Protein AF-A0A936MM34-F1 (afdb_monomer)

Nearest PDB structures (foldseek):
  2jkg-assembly1_A  TM=7.010E-01  e=1.603E+00  Plasmodium falciparum
  9axv-assembly1_Am  TM=3.931E-01  e=1.522E+00  Schizosaccharomyces pombe
  3nec-assembly1_A  TM=4.956E-01  e=5.864E+00  Toxoplasma gondii
  6ywy-assembly1_F  TM=2.704E-01  e=3.491E+00  Neurospora crassa

Mean predicted aligned error: 7.73 Å

Foldseek 3Di:
DDDPPQQDDDQQFQEFAPVCPDPPHFLVRRLVRSLLLVVLLVVLVDDPVSHRLLSLLSNLLVVCVVLCVVPRPLSVCLVCVPPVVSLVSPLVSCVLLVLVLQNVLSVVVVVQLVVLDDVLSVVSNPPPPDDDPPDDDRPDSGPRVSSSVSNVVSVVPDVSSVSSSVSQVPPPNYHYDHDVVVSNVVSNVSSVPDPCNVVSVVVCVVPPDLVVVFVVVLCVVLVWAWPFWDDWDQQDDDPNGGWIWTWTATPVGIWIWTQDPQKIWIAHPVPRDTRDIDGRHDPPPDD

Structure (mmCIF, N/CA/C/O backbone):
data_AF-A0A936MM34-F1
#
_entry.id   AF-A0A936MM34-F1
#
loop_
_atom_site.group_PDB
_atom_site.id
_atom_site.type_symbol
_atom_site.label_atom_id
_atom_site.label_alt_id
_atom_site.label_comp_id
_atom_site.label_asym_id
_atom_site.label_entity_id
_atom_site.label_seq_id
_atom_site.pdbx_PDB_ins_code
_atom_site.Cartn_x
_atom_site.Cartn_y
_atom_site.Cartn_z
_atom_site.occupancy
_atom_site.B_iso_or_equiv
_atom_site.auth_seq_id
_atom_site.auth_comp_id
_atom_site.auth_asym_id
_atom_site.auth_atom_id
_atom_site.pdbx_PDB_model_num
ATOM 1 N N . MET A 1 1 ? 18.858 11.222 -34.885 1.00 38.06 1 MET A N 1
ATOM 2 C CA . MET A 1 1 ? 18.521 10.815 -33.507 1.00 38.06 1 MET A CA 1
ATOM 3 C C . MET A 1 1 ? 17.084 10.330 -33.547 1.00 38.06 1 MET A C 1
ATOM 5 O O . MET A 1 1 ? 16.222 11.119 -33.904 1.00 38.06 1 MET A O 1
ATOM 9 N N . ASN A 1 2 ? 16.845 9.034 -33.334 1.00 33.06 2 ASN A N 1
ATOM 10 C CA . ASN A 1 2 ? 15.485 8.503 -33.242 1.00 33.06 2 ASN A CA 1
ATOM 11 C C . ASN A 1 2 ? 14.912 8.955 -31.902 1.00 33.06 2 ASN A C 1
ATOM 13 O O . ASN A 1 2 ? 15.397 8.526 -30.859 1.00 33.06 2 ASN A O 1
ATOM 17 N N . THR A 1 3 ? 13.915 9.834 -31.931 1.00 31.08 3 THR A N 1
ATOM 18 C CA . THR A 1 3 ? 13.067 10.075 -30.767 1.00 31.08 3 THR A CA 1
ATOM 19 C C . THR A 1 3 ? 12.397 8.739 -30.431 1.00 31.08 3 THR A C 1
ATOM 21 O O . THR A 1 3 ? 11.793 8.151 -31.336 1.00 31.08 3 THR A O 1
ATOM 24 N N . PRO A 1 4 ? 12.536 8.201 -29.206 1.00 44.28 4 PRO A N 1
ATOM 25 C CA . PRO A 1 4 ? 11.791 7.009 -28.824 1.00 44.28 4 PRO A CA 1
ATOM 26 C C . PRO A 1 4 ? 10.293 7.264 -29.062 1.00 44.28 4 PRO A C 1
ATOM 28 O O . PRO A 1 4 ? 9.845 8.411 -28.931 1.00 44.28 4 PRO A O 1
ATOM 31 N N . PRO A 1 5 ? 9.517 6.248 -29.483 1.00 43.69 5 PRO A N 1
ATOM 32 C CA . PRO A 1 5 ? 8.084 6.421 -29.677 1.00 43.69 5 PRO A CA 1
ATOM 33 C C . PRO A 1 5 ? 7.485 6.977 -28.384 1.00 43.69 5 PRO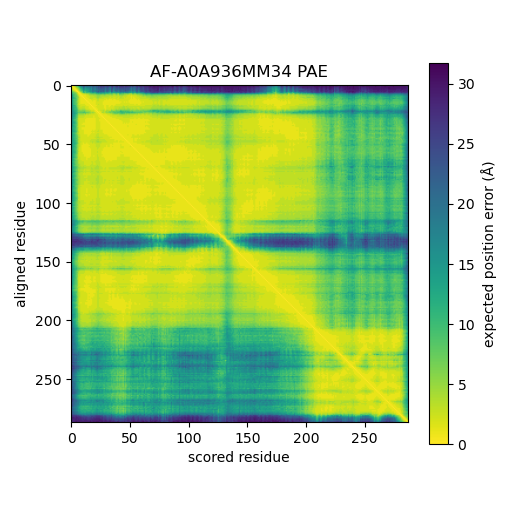 A C 1
ATOM 35 O O . PRO A 1 5 ? 7.767 6.455 -27.308 1.00 43.69 5 PRO A O 1
ATOM 38 N N . ARG A 1 6 ? 6.681 8.045 -28.485 1.00 53.28 6 ARG A N 1
ATOM 39 C CA . ARG A 1 6 ? 5.865 8.513 -27.357 1.00 53.28 6 ARG A CA 1
ATOM 40 C C . ARG A 1 6 ? 5.059 7.315 -26.865 1.00 53.28 6 ARG A C 1
ATOM 42 O O . ARG A 1 6 ? 4.180 6.842 -27.588 1.00 53.28 6 ARG A O 1
ATOM 49 N N . GLN A 1 7 ? 5.379 6.809 -25.678 1.00 67.56 7 GLN A N 1
ATOM 50 C CA . GLN A 1 7 ? 4.535 5.825 -25.012 1.00 67.56 7 GLN A CA 1
ATOM 51 C C . GLN A 1 7 ? 3.135 6.418 -24.903 1.00 67.56 7 GLN A C 1
ATOM 53 O O . GLN A 1 7 ? 2.965 7.587 -24.564 1.00 67.56 7 GLN A O 1
ATOM 58 N N . THR A 1 8 ? 2.133 5.633 -25.279 1.00 82.69 8 THR A N 1
ATOM 59 C CA . THR A 1 8 ? 0.738 6.023 -25.091 1.00 82.69 8 THR A CA 1
ATOM 60 C C . THR A 1 8 ? 0.353 5.633 -23.677 1.00 82.69 8 THR A C 1
ATOM 62 O O . THR A 1 8 ? 0.579 4.493 -23.281 1.00 82.69 8 THR A O 1
ATOM 65 N N . LEU A 1 9 ? -0.210 6.572 -22.924 1.00 91.31 9 LEU A N 1
ATOM 66 C CA . LEU A 1 9 ? -0.739 6.292 -21.598 1.00 91.31 9 LEU A CA 1
ATOM 67 C C . LEU A 1 9 ? -1.921 5.326 -21.717 1.00 91.31 9 LEU A C 1
ATOM 69 O O . LEU A 1 9 ? -2.894 5.605 -22.420 1.00 91.31 9 LEU A O 1
ATOM 73 N N . THR A 1 10 ? -1.836 4.186 -21.040 1.00 93.56 10 THR A N 1
ATOM 74 C CA . THR A 1 10 ? -2.897 3.175 -20.999 1.00 93.56 10 THR A CA 1
ATOM 75 C C . THR A 1 10 ? -3.182 2.753 -19.560 1.00 93.56 10 THR A C 1
ATOM 77 O O . THR A 1 10 ? -2.513 3.197 -18.621 1.00 93.56 10 THR A O 1
ATOM 80 N N . LYS A 1 11 ? -4.177 1.879 -19.371 1.00 92.94 11 LYS A N 1
ATOM 81 C CA . LYS A 1 11 ? -4.443 1.270 -18.061 1.00 92.94 11 LYS A CA 1
ATOM 82 C C . LYS A 1 11 ? -3.267 0.428 -17.547 1.00 92.94 11 LYS A C 1
ATOM 84 O O . LYS A 1 11 ? -3.112 0.301 -16.342 1.00 92.94 11 LYS A O 1
ATOM 89 N N . ASP A 1 12 ? -2.433 -0.090 -18.452 1.00 96.06 12 ASP A N 1
ATOM 90 C CA . ASP A 1 12 ? -1.294 -0.951 -18.122 1.00 96.06 12 ASP A CA 1
ATOM 91 C C . ASP A 1 12 ? -0.016 -0.141 -17.839 1.00 96.06 12 ASP A C 1
ATOM 93 O O . ASP A 1 12 ? 1.003 -0.707 -17.443 1.00 96.06 12 ASP A O 1
ATOM 97 N N . SER A 1 13 ? -0.060 1.186 -18.004 1.00 97.38 13 SER A N 1
ATOM 98 C CA . SER A 1 13 ? 1.079 2.060 -17.739 1.00 97.38 13 SER A CA 1
ATOM 99 C C . SER A 1 13 ? 1.417 2.137 -16.251 1.00 97.38 13 SER A C 1
ATOM 101 O O . SER A 1 13 ? 0.531 2.322 -15.418 1.00 97.38 13 SER A O 1
ATOM 103 N N . ILE A 1 14 ? 2.713 2.063 -15.950 1.00 98.19 14 ILE A N 1
ATOM 104 C CA . ILE A 1 14 ? 3.284 2.430 -14.651 1.00 98.19 14 ILE A CA 1
ATOM 105 C C . ILE A 1 14 ? 3.589 3.918 -14.729 1.00 98.19 14 ILE A C 1
ATOM 107 O O . ILE A 1 14 ? 4.398 4.313 -15.565 1.00 98.19 14 ILE A O 1
ATOM 111 N N . VAL A 1 15 ? 2.938 4.747 -13.924 1.00 98.25 15 VAL A N 1
ATOM 112 C CA . VAL A 1 15 ? 3.099 6.201 -14.022 1.00 98.25 15 VAL A CA 1
ATOM 113 C C . VAL A 1 15 ? 4.021 6.693 -12.917 1.00 98.25 15 VAL A C 1
ATOM 115 O O . VAL A 1 15 ? 3.814 6.359 -11.757 1.00 98.25 15 VAL A O 1
ATOM 118 N N . VAL A 1 16 ? 5.024 7.485 -13.290 1.00 98.44 16 VAL A N 1
ATOM 119 C CA . VAL A 1 16 ? 5.973 8.126 -12.366 1.00 98.44 16 VAL A CA 1
ATOM 120 C C . VAL A 1 16 ? 6.227 9.572 -12.789 1.00 98.44 16 VAL A C 1
ATOM 122 O O . VAL A 1 16 ? 5.946 9.954 -13.930 1.00 98.44 16 VAL A O 1
ATOM 125 N N . LEU A 1 17 ? 6.766 10.385 -11.888 1.00 97.50 17 LEU A N 1
ATOM 126 C CA . LEU A 1 17 ? 7.144 11.764 -12.159 1.00 97.50 17 LEU A CA 1
ATOM 127 C C . LEU A 1 17 ? 8.505 11.843 -12.850 1.00 97.50 17 LEU A C 1
ATOM 129 O O . LEU A 1 17 ? 9.422 11.069 -12.590 1.00 97.50 17 LEU A O 1
ATOM 133 N N . ALA A 1 18 ? 8.662 12.839 -13.717 1.00 95.62 18 ALA A N 1
ATOM 134 C CA . ALA A 1 18 ? 9.934 13.130 -14.366 1.00 95.62 18 ALA A CA 1
ATOM 135 C C . ALA A 1 18 ? 11.030 13.514 -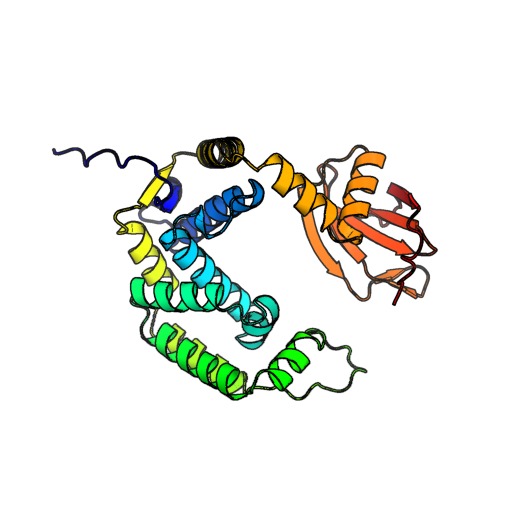13.360 1.00 95.62 18 ALA A C 1
ATOM 137 O O . ALA A 1 18 ? 12.201 13.226 -13.604 1.00 95.62 18 ALA A O 1
ATOM 138 N N . SER A 1 19 ? 10.658 14.146 -12.240 1.00 94.12 19 SER A N 1
ATOM 139 C CA . SER A 1 19 ? 11.586 14.572 -11.186 1.00 94.12 19 SER A CA 1
ATOM 140 C C . SER A 1 19 ? 12.332 13.403 -10.541 1.00 94.12 19 SER A C 1
ATOM 142 O O . SER A 1 19 ? 13.499 13.562 -10.204 1.00 94.12 19 SER A O 1
ATOM 144 N N . THR A 1 20 ? 11.721 12.218 -10.464 1.00 95.69 20 THR A N 1
ATOM 145 C CA . THR A 1 20 ? 12.296 11.038 -9.791 1.00 95.69 20 THR A CA 1
ATOM 146 C C . THR A 1 20 ? 13.206 10.202 -10.700 1.00 95.69 20 THR A C 1
ATOM 148 O O . THR A 1 20 ? 13.585 9.077 -10.370 1.00 95.69 20 THR A O 1
ATOM 151 N N . LEU A 1 21 ? 13.511 10.702 -11.903 1.00 92.38 21 LEU A N 1
ATOM 152 C CA . LEU A 1 21 ? 14.369 10.041 -12.893 1.00 92.38 21 LEU A CA 1
ATOM 153 C C . LEU A 1 21 ? 15.747 10.701 -13.032 1.00 92.38 21 LEU A C 1
ATOM 155 O O . LEU A 1 21 ? 16.509 10.320 -13.924 1.00 92.38 21 LEU A O 1
ATOM 159 N N . GLY A 1 22 ? 16.057 11.696 -12.195 1.00 87.88 22 GLY A N 1
ATOM 160 C CA . GLY A 1 22 ? 17.363 12.351 -12.178 1.00 87.88 22 GLY A CA 1
ATOM 161 C C . GLY A 1 22 ? 18.509 11.376 -11.889 1.00 87.88 22 GLY A C 1
ATOM 162 O O . GLY A 1 22 ? 18.310 10.347 -11.249 1.00 87.88 22 GLY A O 1
ATOM 163 N N . GLU A 1 23 ? 19.718 11.704 -12.358 1.00 82.31 23 GLU A N 1
ATOM 164 C CA . GLU A 1 23 ? 20.916 10.877 -12.118 1.00 82.31 23 GLU A CA 1
ATOM 165 C C . GLU A 1 23 ? 21.254 10.753 -10.622 1.00 82.31 23 GLU A C 1
ATOM 167 O O . GLU A 1 23 ? 21.747 9.709 -10.206 1.00 82.31 23 GLU A O 1
ATOM 172 N N . ASP A 1 24 ? 20.925 11.779 -9.831 1.00 86.94 24 ASP A N 1
ATOM 173 C CA . ASP A 1 24 ? 21.142 11.833 -8.379 1.00 86.94 24 ASP A CA 1
ATOM 174 C C . ASP A 1 24 ? 19.879 11.487 -7.559 1.00 86.94 24 ASP A C 1
ATOM 176 O O . ASP A 1 24 ? 19.875 11.670 -6.344 1.00 86.94 24 ASP A O 1
ATOM 180 N N . ALA A 1 25 ? 18.790 11.045 -8.205 1.00 89.25 25 ALA A N 1
ATOM 181 C CA . ALA A 1 25 ? 17.538 10.730 -7.515 1.00 89.25 25 ALA A CA 1
ATOM 182 C C . ALA A 1 25 ? 17.675 9.442 -6.694 1.00 89.25 25 ALA A C 1
ATOM 184 O O . ALA A 1 25 ? 18.147 8.418 -7.211 1.00 89.25 25 ALA A O 1
ATOM 185 N N . ASP A 1 26 ? 17.212 9.480 -5.443 1.00 95.25 26 ASP A N 1
ATOM 186 C CA . ASP A 1 26 ? 17.198 8.305 -4.577 1.00 95.25 26 ASP A CA 1
ATOM 187 C C . ASP A 1 26 ? 16.351 7.185 -5.227 1.00 95.25 26 ASP A C 1
ATOM 189 O O . ASP A 1 26 ? 15.276 7.462 -5.777 1.00 95.25 26 ASP A O 1
ATOM 193 N N . PRO A 1 27 ? 16.806 5.915 -5.227 1.00 95.75 27 PRO A N 1
ATOM 194 C CA . PRO A 1 27 ? 16.043 4.797 -5.782 1.00 95.75 27 PRO A CA 1
ATOM 195 C C . PRO A 1 27 ? 14.603 4.697 -5.256 1.00 95.75 27 PRO A C 1
ATOM 197 O O . PRO A 1 27 ? 13.709 4.309 -6.010 1.00 95.75 27 PRO A O 1
ATOM 200 N N . SER A 1 28 ? 14.356 5.081 -4.003 1.00 95.19 28 SER A N 1
ATOM 201 C CA . SER A 1 28 ? 13.019 5.081 -3.405 1.00 95.19 28 SER A CA 1
ATOM 202 C C . SER A 1 28 ? 12.073 6.113 -4.032 1.00 95.19 28 SER A C 1
ATOM 204 O O . SER A 1 28 ? 10.867 5.882 -4.069 1.00 95.19 28 SER A O 1
ATOM 206 N N . GLU A 1 29 ? 12.571 7.206 -4.625 1.00 97.38 29 GLU A N 1
ATOM 207 C CA . GLU A 1 29 ? 11.714 8.274 -5.161 1.00 97.38 29 GLU A CA 1
ATOM 208 C C . GLU A 1 29 ? 10.840 7.804 -6.331 1.00 97.38 29 GLU A C 1
ATOM 210 O O . GLU A 1 29 ? 9.658 8.141 -6.408 1.00 97.38 29 GLU A O 1
ATOM 215 N N . ILE A 1 30 ? 11.384 7.001 -7.255 1.00 98.12 30 ILE A N 1
ATOM 216 C CA . ILE A 1 30 ? 10.590 6.468 -8.378 1.00 98.12 30 ILE A CA 1
ATOM 217 C C . ILE A 1 30 ? 9.544 5.454 -7.892 1.00 98.12 30 ILE A C 1
ATOM 219 O O . ILE A 1 30 ? 8.460 5.358 -8.474 1.00 98.12 30 ILE A O 1
ATOM 223 N N . VAL A 1 31 ? 9.852 4.724 -6.816 1.00 98.25 31 VAL A N 1
ATOM 224 C CA . VAL A 1 31 ? 8.931 3.782 -6.173 1.00 98.25 31 VAL A CA 1
ATOM 225 C C . VAL A 1 31 ? 7.789 4.553 -5.511 1.00 98.25 31 VAL A C 1
ATOM 227 O O . VAL A 1 31 ? 6.629 4.327 -5.864 1.00 98.25 31 VAL A O 1
ATOM 230 N N . ALA A 1 32 ? 8.118 5.542 -4.675 1.00 97.75 32 ALA A N 1
ATOM 231 C CA . ALA A 1 32 ? 7.175 6.465 -4.046 1.00 97.75 32 ALA A CA 1
ATOM 232 C C . ALA A 1 32 ? 6.283 7.167 -5.080 1.00 97.75 32 ALA A C 1
ATOM 234 O O . ALA A 1 32 ? 5.073 7.285 -4.897 1.00 97.75 32 ALA A O 1
ATOM 235 N N . SER A 1 33 ? 6.846 7.561 -6.224 1.00 98.50 33 SER A N 1
ATOM 236 C CA . SER A 1 33 ? 6.080 8.189 -7.298 1.00 98.50 33 SER A CA 1
ATOM 237 C C . SER A 1 33 ? 5.049 7.254 -7.939 1.00 98.50 33 SER A C 1
ATOM 239 O O . SER A 1 33 ? 3.930 7.685 -8.222 1.00 98.50 33 SER A O 1
ATOM 241 N N . ASN A 1 34 ? 5.388 5.975 -8.138 1.00 98.69 34 ASN A N 1
ATOM 242 C CA . ASN A 1 34 ? 4.410 4.980 -8.579 1.00 98.69 34 ASN A CA 1
ATOM 243 C C . ASN A 1 34 ? 3.317 4.765 -7.524 1.00 98.69 34 ASN A C 1
ATOM 245 O O . ASN A 1 34 ? 2.146 4.660 -7.883 1.00 98.69 34 ASN A O 1
ATOM 249 N N . ILE A 1 35 ? 3.694 4.686 -6.245 1.00 98.25 35 ILE A N 1
ATOM 250 C CA . ILE A 1 35 ? 2.759 4.472 -5.131 1.00 98.25 35 ILE A CA 1
ATOM 251 C C . ILE A 1 35 ? 1.743 5.600 -5.069 1.00 98.25 35 ILE A C 1
ATOM 253 O O . ILE A 1 35 ? 0.549 5.335 -5.143 1.00 98.25 35 ILE A O 1
ATOM 257 N N . MET A 1 36 ? 2.222 6.843 -5.097 1.00 98.19 36 MET A N 1
ATOM 258 C CA . MET A 1 36 ? 1.382 8.034 -5.131 1.00 98.19 36 MET A CA 1
ATOM 259 C C . MET A 1 36 ? 0.345 7.976 -6.257 1.00 98.19 36 MET A C 1
ATOM 261 O O . MET A 1 36 ? -0.830 8.261 -6.037 1.00 98.19 36 MET A O 1
ATOM 265 N N . PHE A 1 37 ? 0.740 7.574 -7.470 1.00 98.62 37 PHE A N 1
ATOM 266 C CA . PHE A 1 37 ? -0.228 7.456 -8.558 1.00 98.62 37 PHE A CA 1
ATOM 267 C C . PHE A 1 37 ? -1.229 6.314 -8.338 1.00 98.62 37 PHE A C 1
ATOM 269 O O . PHE A 1 37 ? -2.406 6.477 -8.649 1.00 98.62 37 PHE A O 1
ATOM 276 N N . VAL A 1 38 ? -0.794 5.163 -7.817 1.00 98.62 38 VAL A N 1
ATOM 277 C CA . VAL A 1 38 ? -1.693 4.042 -7.496 1.00 98.62 38 VAL A CA 1
ATOM 278 C C . VAL A 1 38 ? -2.698 4.436 -6.408 1.00 98.62 38 VAL A C 1
ATOM 280 O O . VAL A 1 38 ? -3.886 4.159 -6.577 1.00 98.62 38 VAL A O 1
ATOM 283 N N . ASP A 1 39 ? -2.266 5.145 -5.365 1.00 97.44 39 ASP A N 1
ATOM 284 C CA . ASP A 1 39 ? -3.150 5.660 -4.315 1.00 97.44 39 ASP A CA 1
ATOM 285 C C . ASP A 1 39 ? -4.184 6.634 -4.888 1.00 97.44 39 ASP A C 1
ATOM 287 O O . ASP A 1 39 ? -5.380 6.446 -4.667 1.00 97.44 39 ASP A O 1
ATOM 291 N N . MET A 1 40 ? -3.773 7.572 -5.752 1.00 98.06 40 MET A N 1
ATOM 292 C CA . MET A 1 40 ? -4.710 8.462 -6.457 1.00 98.06 40 MET A CA 1
ATOM 293 C C . MET A 1 40 ? -5.758 7.687 -7.279 1.00 98.06 40 MET A C 1
ATOM 295 O O . MET A 1 40 ? -6.901 8.127 -7.413 1.00 98.06 40 MET A O 1
ATOM 299 N N . LEU A 1 41 ? -5.415 6.524 -7.849 1.00 98.25 41 LEU A N 1
ATOM 300 C CA . LEU A 1 41 ? -6.395 5.680 -8.544 1.00 98.25 41 LEU A CA 1
ATOM 301 C C . LEU A 1 41 ? -7.386 5.028 -7.568 1.00 98.25 41 LEU A C 1
ATOM 303 O O . LEU A 1 41 ? -8.577 4.930 -7.883 1.00 98.25 41 LEU A O 1
ATOM 307 N N . PHE A 1 42 ? -6.928 4.587 -6.397 1.00 96.44 42 PHE A N 1
ATOM 308 C CA . PHE A 1 42 ? -7.803 4.023 -5.368 1.00 96.44 42 PHE A CA 1
ATOM 309 C C . PHE A 1 42 ? -8.710 5.076 -4.724 1.00 96.44 42 PHE A C 1
ATOM 311 O O . PHE A 1 42 ? -9.897 4.802 -4.524 1.00 96.44 42 PHE A O 1
ATOM 318 N N . GLU A 1 43 ? -8.211 6.293 -4.502 1.00 94.44 43 GLU A N 1
ATOM 319 C CA . GLU A 1 43 ? -9.009 7.460 -4.099 1.00 94.44 43 GLU A CA 1
ATOM 320 C C . GLU A 1 43 ? -10.122 7.764 -5.113 1.00 94.44 43 GLU A C 1
ATOM 322 O O . GLU A 1 43 ? -11.239 8.133 -4.754 1.00 94.44 43 GLU A O 1
ATOM 327 N N . GLU A 1 44 ? -9.857 7.517 -6.397 1.00 96.50 44 GLU A N 1
ATOM 328 C CA . GLU A 1 44 ? -10.828 7.633 -7.487 1.00 96.50 44 GLU A CA 1
ATOM 329 C C . GLU A 1 44 ? -11.729 6.393 -7.662 1.00 96.50 44 GLU A C 1
ATOM 331 O O . GLU A 1 44 ? -12.504 6.295 -8.623 1.00 96.50 44 GLU A O 1
ATOM 336 N N . HIS A 1 45 ? -11.692 5.471 -6.694 1.00 96.00 45 HIS A N 1
ATOM 337 C CA . HIS A 1 45 ? -12.485 4.243 -6.600 1.00 96.00 45 HIS A CA 1
ATOM 338 C C . HIS A 1 45 ? -12.253 3.228 -7.726 1.00 96.00 45 HIS A C 1
ATOM 340 O O . HIS A 1 45 ? -13.141 2.406 -8.019 1.00 96.00 45 HIS A O 1
ATOM 346 N N . LEU A 1 46 ? -11.078 3.254 -8.359 1.00 97.19 46 LEU A N 1
ATOM 347 C CA . LEU A 1 46 ? -10.652 2.146 -9.205 1.00 97.19 46 LEU A CA 1
ATOM 348 C C . LEU A 1 46 ? -10.427 0.898 -8.345 1.00 97.19 46 LEU A C 1
ATOM 350 O O . LEU A 1 46 ? -10.036 0.968 -7.182 1.00 97.19 46 LEU A O 1
ATOM 354 N N . LYS A 1 47 ? -10.691 -0.268 -8.928 1.00 95.75 47 LYS A N 1
ATOM 355 C CA . LYS A 1 47 ? -10.378 -1.569 -8.332 1.00 95.75 47 LYS A CA 1
ATOM 356 C C . LYS A 1 47 ? -9.038 -2.076 -8.849 1.00 95.75 47 LYS A C 1
ATOM 358 O O . LYS A 1 47 ? -8.562 -1.635 -9.893 1.00 95.75 47 LYS A O 1
ATOM 363 N N . ARG A 1 48 ? -8.462 -3.061 -8.155 1.00 94.50 48 ARG A N 1
ATOM 364 C CA . ARG A 1 48 ? -7.165 -3.667 -8.503 1.00 94.50 48 ARG A CA 1
ATOM 365 C C . ARG A 1 48 ? -7.109 -4.132 -9.968 1.00 94.50 48 ARG A C 1
ATOM 367 O O . ARG A 1 48 ? -6.092 -3.965 -10.627 1.00 94.50 48 ARG A O 1
ATOM 374 N N . GLU A 1 49 ? -8.209 -4.641 -10.523 1.00 95.06 49 GLU A N 1
ATOM 375 C CA . GLU A 1 49 ? -8.273 -5.131 -11.912 1.00 95.06 49 GLU A CA 1
ATOM 376 C C . GLU A 1 49 ? -8.283 -4.007 -12.969 1.00 95.06 49 GLU A C 1
ATOM 378 O O . GLU A 1 49 ? -8.124 -4.259 -14.168 1.00 95.06 49 GLU A O 1
ATOM 383 N N . GLU A 1 50 ? -8.500 -2.764 -12.540 1.00 96.75 50 GLU A N 1
ATOM 384 C CA . GLU A 1 50 ? -8.539 -1.559 -13.377 1.00 96.75 50 GLU A CA 1
ATOM 385 C C . GLU A 1 50 ? -7.223 -0.764 -13.309 1.00 96.75 50 GLU A C 1
ATOM 387 O O . GLU A 1 50 ? -7.044 0.196 -14.064 1.00 96.75 50 GLU A O 1
ATOM 392 N N . VAL A 1 51 ? -6.297 -1.187 -12.443 1.00 97.69 51 VAL A N 1
ATOM 393 C CA . VAL A 1 51 ? -4.950 -0.632 -12.275 1.00 97.69 51 VAL A CA 1
ATOM 394 C C . VAL A 1 51 ? -3.927 -1.532 -12.981 1.00 97.69 51 VAL A C 1
ATOM 396 O O . VAL A 1 51 ? -4.124 -2.745 -13.124 1.00 97.69 51 VAL A O 1
ATOM 399 N N . SER A 1 52 ? -2.823 -0.939 -13.447 1.00 98.25 52 SER A N 1
ATOM 400 C CA . SER A 1 52 ? -1.708 -1.689 -14.029 1.00 98.25 52 SER A CA 1
ATOM 401 C C . SER A 1 52 ? -1.217 -2.753 -13.050 1.00 98.25 52 SER A C 1
ATOM 403 O O . SER A 1 52 ? -0.875 -2.459 -11.907 1.00 98.25 52 SER A O 1
ATOM 405 N N . GLN A 1 53 ? -1.146 -3.996 -13.518 1.00 98.12 53 GLN A N 1
ATOM 406 C CA . GLN A 1 53 ? -0.693 -5.116 -12.695 1.00 98.12 53 GLN A CA 1
ATOM 407 C C . GLN A 1 53 ? 0.776 -4.957 -12.289 1.00 98.12 53 GLN A C 1
ATOM 409 O O . GLN A 1 53 ? 1.143 -5.319 -11.178 1.00 98.12 53 GLN A O 1
ATOM 414 N N . ASP A 1 54 ? 1.612 -4.364 -13.146 1.00 98.50 54 ASP A N 1
ATOM 415 C CA . ASP A 1 54 ? 3.002 -4.066 -12.792 1.00 98.50 54 ASP A CA 1
ATOM 416 C C . ASP A 1 54 ? 3.102 -2.896 -11.800 1.00 98.50 54 ASP A C 1
ATOM 418 O O . ASP A 1 54 ? 3.916 -2.946 -10.880 1.00 98.50 54 ASP A O 1
ATOM 422 N N . ALA A 1 55 ? 2.228 -1.889 -11.901 1.00 98.62 55 ALA A N 1
ATOM 423 C CA . ALA A 1 55 ? 2.159 -0.836 -10.8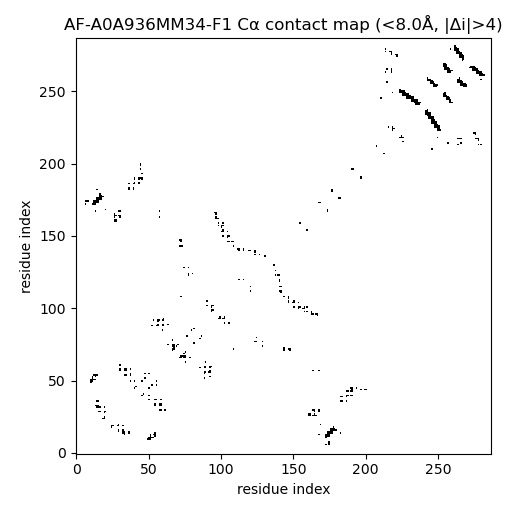85 1.00 98.62 55 ALA A CA 1
ATOM 424 C C . ALA A 1 55 ? 1.750 -1.399 -9.512 1.00 98.62 55 ALA A C 1
ATOM 426 O O . ALA A 1 55 ? 2.322 -1.002 -8.501 1.00 98.62 55 ALA A O 1
ATOM 427 N N . LEU A 1 56 ? 0.828 -2.371 -9.473 1.00 98.75 56 LEU A N 1
ATOM 428 C CA . LEU A 1 56 ? 0.436 -3.065 -8.239 1.00 98.75 56 LEU A CA 1
ATOM 429 C C . LEU A 1 56 ? 1.532 -3.985 -7.691 1.00 98.75 56 LEU A C 1
ATOM 431 O O . LEU A 1 56 ? 1.711 -4.054 -6.481 1.00 98.75 56 LEU A O 1
ATOM 435 N N . ARG A 1 57 ? 2.306 -4.660 -8.553 1.00 98.75 57 ARG A N 1
ATOM 436 C CA . ARG A 1 57 ? 3.503 -5.408 -8.125 1.00 98.75 57 ARG A CA 1
ATOM 437 C C . ARG A 1 57 ? 4.504 -4.481 -7.440 1.00 98.75 57 ARG A C 1
ATOM 439 O O . ARG A 1 57 ? 4.972 -4.802 -6.357 1.00 98.75 57 ARG A O 1
ATOM 446 N N . SER A 1 58 ? 4.787 -3.328 -8.050 1.00 98.75 58 SER A N 1
ATOM 447 C CA . SER A 1 58 ? 5.624 -2.281 -7.454 1.00 98.75 58 SER A CA 1
ATOM 448 C C . SER A 1 58 ? 5.083 -1.835 -6.095 1.00 98.75 58 SER A C 1
ATOM 450 O O . SER A 1 58 ? 5.799 -1.880 -5.103 1.00 98.75 58 SER A O 1
ATOM 452 N N . TYR A 1 59 ? 3.805 -1.452 -6.064 1.00 98.69 59 TYR A N 1
ATOM 453 C CA . TYR A 1 59 ? 3.103 -0.964 -4.880 1.00 98.69 59 TYR A CA 1
ATOM 454 C C . TYR A 1 59 ? 3.166 -1.955 -3.717 1.00 98.69 59 TYR A C 1
ATOM 456 O O . TYR A 1 59 ? 3.533 -1.594 -2.609 1.00 98.69 59 TYR A O 1
ATOM 464 N N . HIS A 1 60 ? 2.843 -3.225 -3.965 1.00 98.69 60 HIS A N 1
ATOM 465 C CA . HIS A 1 60 ? 2.771 -4.209 -2.892 1.00 98.69 60 HIS A CA 1
ATOM 466 C C . HIS A 1 60 ? 4.140 -4.715 -2.426 1.00 98.69 60 HIS A C 1
ATOM 468 O O . HIS A 1 60 ? 4.242 -5.116 -1.270 1.00 98.69 60 HIS A O 1
ATOM 474 N N . VAL A 1 61 ? 5.186 -4.692 -3.267 1.00 98.75 61 VAL A N 1
ATOM 475 C CA . VAL A 1 61 ? 6.556 -4.941 -2.779 1.00 98.75 61 VAL A CA 1
ATOM 476 C C . VAL A 1 61 ? 6.978 -3.851 -1.801 1.00 98.75 61 VAL A C 1
ATOM 478 O O . VAL A 1 61 ? 7.493 -4.187 -0.742 1.00 98.75 61 VAL A O 1
ATOM 481 N N . ASP A 1 62 ? 6.728 -2.582 -2.123 1.00 98.50 62 ASP A N 1
ATOM 482 C CA . ASP A 1 62 ? 7.023 -1.480 -1.203 1.00 98.50 62 ASP A CA 1
ATOM 483 C C . ASP A 1 62 ? 6.200 -1.588 0.084 1.00 98.50 62 ASP A C 1
ATOM 485 O O . ASP A 1 62 ? 6.767 -1.597 1.171 1.00 98.50 62 ASP A O 1
ATOM 489 N N . TYR A 1 63 ? 4.891 -1.831 -0.037 1.00 97.81 63 TYR A N 1
ATOM 490 C CA . TYR A 1 63 ? 4.017 -2.054 1.114 1.00 97.81 63 TYR A CA 1
ATOM 491 C C . TYR A 1 63 ? 4.534 -3.171 2.034 1.00 97.81 63 TYR A C 1
ATOM 493 O O . TYR A 1 63 ? 4.550 -3.022 3.251 1.00 97.81 63 TYR A O 1
ATOM 501 N N . PHE A 1 64 ? 5.012 -4.282 1.466 1.00 98.38 64 PHE A N 1
ATOM 502 C CA . PHE A 1 64 ? 5.648 -5.346 2.242 1.00 98.38 64 PHE A CA 1
ATOM 503 C C . PHE A 1 64 ? 6.879 -4.854 3.016 1.00 98.38 64 PHE A C 1
ATOM 505 O O . PHE A 1 64 ? 7.019 -5.195 4.188 1.00 98.38 64 PHE A O 1
ATOM 512 N N . LEU A 1 65 ? 7.755 -4.070 2.383 1.00 97.12 65 LEU A N 1
ATOM 513 C CA . LEU A 1 65 ? 8.958 -3.540 3.028 1.00 97.12 65 LEU A CA 1
ATOM 514 C C . LEU A 1 65 ? 8.608 -2.543 4.137 1.00 97.12 65 LEU A C 1
ATOM 516 O O . LEU A 1 65 ? 9.156 -2.657 5.225 1.00 97.12 65 LEU A O 1
ATOM 520 N N . VAL A 1 66 ? 7.649 -1.643 3.908 1.00 95.19 66 VAL A N 1
ATOM 521 C CA . VAL A 1 66 ? 7.189 -0.671 4.913 1.00 95.19 66 VAL A CA 1
ATOM 522 C C . VAL A 1 66 ? 6.603 -1.373 6.139 1.00 95.19 66 VAL A C 1
ATOM 524 O O . VAL A 1 66 ? 6.959 -1.054 7.271 1.00 95.19 66 VAL A O 1
ATOM 527 N N . GLU A 1 67 ? 5.724 -2.358 5.944 1.00 94.31 67 GLU A N 1
ATOM 528 C CA . GLU A 1 67 ? 5.160 -3.118 7.066 1.00 94.31 67 GLU A CA 1
ATOM 529 C C . GLU A 1 67 ? 6.233 -3.928 7.804 1.00 94.31 67 GLU A C 1
ATOM 531 O O . GLU A 1 67 ? 6.228 -3.991 9.035 1.00 94.31 67 GLU A O 1
ATOM 536 N N . TYR A 1 68 ? 7.183 -4.501 7.059 1.00 96.06 68 TYR A N 1
ATOM 537 C CA . TYR A 1 68 ? 8.325 -5.208 7.627 1.00 96.06 68 TYR A CA 1
ATOM 538 C C . TYR A 1 68 ? 9.226 -4.289 8.464 1.00 96.06 68 TYR A C 1
ATOM 540 O O . TYR A 1 68 ? 9.631 -4.664 9.560 1.00 96.06 68 TYR A O 1
ATOM 548 N N . GLU A 1 69 ? 9.523 -3.083 7.988 1.00 94.12 69 GLU A N 1
ATOM 549 C CA . GLU A 1 69 ? 10.327 -2.104 8.724 1.00 94.12 69 GLU A CA 1
ATOM 550 C C . GLU A 1 69 ? 9.610 -1.596 9.982 1.00 94.12 69 GLU A C 1
ATOM 552 O O . GLU A 1 69 ? 10.255 -1.363 11.005 1.00 94.12 69 GLU A O 1
ATOM 557 N N . ASN A 1 70 ? 8.281 -1.467 9.933 1.00 89.19 70 ASN A N 1
ATOM 558 C CA . ASN A 1 70 ? 7.483 -0.988 11.060 1.00 89.19 70 ASN A CA 1
ATOM 559 C C . ASN A 1 70 ? 7.338 -2.022 12.187 1.00 89.19 70 ASN A C 1
ATOM 561 O O . ASN A 1 70 ? 7.369 -1.648 13.360 1.00 89.19 70 ASN A O 1
ATOM 565 N N . GLY A 1 71 ? 7.172 -3.305 11.855 1.00 89.12 71 GLY A N 1
ATOM 566 C CA . GLY A 1 71 ? 6.889 -4.333 12.863 1.00 89.12 71 GLY A CA 1
ATOM 567 C C . GLY A 1 71 ? 7.182 -5.765 12.434 1.00 89.12 71 GLY A C 1
ATOM 568 O O . GLY A 1 71 ? 6.602 -6.700 12.982 1.00 89.12 71 GLY A O 1
ATOM 569 N N . GLY A 1 72 ? 8.071 -5.951 11.462 1.00 95.25 72 GLY A N 1
ATOM 570 C CA . GLY A 1 72 ? 8.498 -7.256 10.976 1.00 95.25 72 GLY A CA 1
ATOM 571 C C . GLY A 1 72 ? 7.442 -7.984 10.144 1.00 95.25 72 GLY A C 1
ATOM 572 O O . GLY A 1 72 ? 6.409 -7.448 9.737 1.00 95.25 72 GLY A O 1
ATOM 573 N N . PHE A 1 73 ? 7.711 -9.260 9.865 1.00 96.50 73 PHE A N 1
ATOM 574 C CA . PHE A 1 73 ? 6.834 -10.075 9.025 1.00 96.50 73 PHE A CA 1
ATOM 575 C C . PHE A 1 73 ? 5.458 -10.334 9.663 1.00 96.50 73 PHE A C 1
ATOM 577 O O . PHE A 1 73 ? 4.476 -10.502 8.941 1.00 96.50 73 PHE A O 1
ATOM 584 N N . SER A 1 74 ? 5.372 -10.335 10.996 1.00 94.19 74 SER A N 1
ATOM 585 C CA . SER A 1 74 ? 4.123 -10.470 11.754 1.00 94.19 74 SER A CA 1
ATOM 586 C C . SER A 1 74 ? 3.162 -9.315 11.467 1.00 94.19 74 SER A C 1
ATOM 588 O O . SER A 1 74 ? 2.012 -9.561 11.105 1.00 94.19 74 SER A O 1
ATOM 590 N N . GLN A 1 75 ? 3.641 -8.066 11.514 1.00 92.44 75 GLN A N 1
ATOM 591 C CA . GLN A 1 75 ? 2.814 -6.896 11.209 1.00 92.44 75 GLN A CA 1
ATOM 592 C C . GLN A 1 75 ? 2.305 -6.943 9.767 1.00 92.44 75 GLN A C 1
ATOM 594 O O . GLN A 1 75 ? 1.126 -6.702 9.511 1.00 92.44 75 GLN A O 1
ATOM 599 N N . PHE A 1 76 ? 3.168 -7.334 8.825 1.00 96.19 76 PHE A N 1
ATOM 600 C CA . PHE A 1 76 ? 2.775 -7.532 7.434 1.00 96.19 76 PHE A CA 1
ATOM 601 C C . PHE A 1 76 ? 1.659 -8.585 7.281 1.00 96.19 76 PHE A C 1
ATOM 603 O O . PHE A 1 76 ? 0.667 -8.346 6.582 1.00 96.19 76 PHE A O 1
ATOM 610 N N . VAL A 1 77 ? 1.785 -9.744 7.938 1.00 96.00 77 VAL A N 1
ATOM 611 C CA . VAL A 1 77 ? 0.753 -10.798 7.925 1.00 96.00 77 VAL A CA 1
ATOM 612 C C . VAL A 1 77 ? -0.558 -10.271 8.504 1.00 96.00 77 VAL A C 1
ATOM 614 O O . VAL A 1 77 ? -1.615 -10.469 7.900 1.00 96.00 77 VAL A O 1
ATOM 617 N N . TYR A 1 78 ? -0.481 -9.574 9.638 1.00 92.50 78 TYR A N 1
ATOM 618 C CA . TYR A 1 78 ? -1.636 -9.013 10.324 1.00 92.50 78 TYR A CA 1
ATOM 619 C C . TYR A 1 78 ? -2.366 -7.970 9.470 1.00 92.50 78 TYR A C 1
ATOM 621 O O . TYR A 1 78 ? -3.561 -8.116 9.207 1.00 92.50 78 TYR A O 1
ATOM 629 N N . ASN A 1 79 ? -1.650 -6.968 8.952 1.00 90.88 79 ASN A N 1
ATOM 630 C CA . ASN A 1 79 ? -2.238 -5.856 8.202 1.00 90.88 79 ASN A CA 1
ATOM 631 C C . ASN A 1 79 ? -2.792 -6.281 6.835 1.00 90.88 79 ASN A C 1
ATOM 633 O O . ASN A 1 79 ? -3.829 -5.780 6.399 1.00 90.88 79 ASN A O 1
ATOM 637 N N . THR A 1 80 ? -2.165 -7.257 6.173 1.00 94.94 80 THR A N 1
ATOM 638 C CA . THR A 1 80 ? -2.696 -7.812 4.914 1.00 94.94 80 THR A CA 1
ATOM 639 C C . THR A 1 80 ? -3.817 -8.820 5.114 1.00 94.94 80 THR A C 1
ATOM 641 O O . THR A 1 80 ? -4.469 -9.201 4.139 1.00 94.94 80 THR A O 1
ATOM 644 N N . ARG A 1 81 ? -4.001 -9.314 6.345 1.00 94.38 81 ARG A N 1
ATOM 645 C CA . ARG A 1 81 ? -4.828 -10.487 6.663 1.00 94.38 81 ARG A CA 1
ATOM 646 C C . ARG A 1 81 ? -4.522 -11.693 5.775 1.00 94.38 81 ARG A C 1
ATOM 648 O O . ARG A 1 81 ? -5.402 -12.501 5.486 1.00 94.38 81 ARG A O 1
ATOM 655 N N . TRP A 1 82 ? -3.273 -11.783 5.316 1.00 95.69 82 TRP A N 1
ATOM 656 C CA . TRP A 1 82 ? -2.803 -12.798 4.379 1.00 95.69 82 TRP A CA 1
ATOM 657 C C . TRP A 1 82 ? -3.610 -12.883 3.063 1.00 95.69 82 TRP A C 1
ATOM 659 O O . TRP A 1 82 ? -3.825 -13.968 2.519 1.00 95.69 82 TRP A O 1
ATOM 669 N N . ASP A 1 83 ? -4.068 -11.741 2.533 1.00 96.56 83 ASP A N 1
ATOM 670 C CA . ASP A 1 83 ? -4.821 -11.655 1.271 1.00 96.56 83 ASP A CA 1
ATOM 671 C C . ASP A 1 83 ? -4.039 -12.238 0.078 1.00 96.56 83 ASP A C 1
ATOM 673 O O . ASP A 1 83 ? -2.989 -11.727 -0.317 1.00 96.56 83 ASP A O 1
ATOM 677 N N . GLU A 1 84 ? -4.581 -13.289 -0.548 1.00 96.50 84 GLU A N 1
ATOM 678 C CA . GLU A 1 84 ? -3.899 -14.045 -1.610 1.00 96.50 84 GLU A CA 1
ATOM 679 C C . GLU A 1 84 ? -3.454 -13.176 -2.795 1.00 96.50 84 GLU A C 1
ATOM 681 O O . GLU A 1 84 ? -2.406 -13.437 -3.395 1.00 96.50 84 GLU A O 1
ATOM 686 N N . ALA A 1 85 ? -4.224 -12.139 -3.141 1.00 96.31 85 ALA A N 1
ATOM 687 C CA . ALA A 1 85 ? -3.880 -11.259 -4.249 1.00 96.31 85 ALA A CA 1
ATOM 688 C C . ALA A 1 85 ? -2.681 -10.367 -3.899 1.00 96.31 85 ALA A C 1
ATOM 690 O O . ALA A 1 85 ? -1.765 -10.257 -4.715 1.00 96.31 85 ALA A O 1
ATOM 691 N N . ILE A 1 86 ? -2.634 -9.795 -2.689 1.00 97.94 86 ILE A N 1
ATOM 692 C CA . ILE A 1 86 ? -1.466 -9.040 -2.201 1.00 97.94 86 ILE A CA 1
ATOM 693 C C . ILE A 1 86 ? -0.215 -9.929 -2.205 1.00 97.94 86 ILE A C 1
ATOM 695 O O . ILE A 1 86 ? 0.808 -9.553 -2.784 1.00 97.94 86 ILE A O 1
ATOM 699 N N . ILE A 1 87 ? -0.307 -11.141 -1.645 1.00 98.31 87 ILE A N 1
ATOM 700 C CA . ILE A 1 87 ? 0.808 -12.100 -1.628 1.00 98.31 87 ILE A CA 1
ATOM 701 C C . ILE A 1 87 ? 1.256 -12.452 -3.057 1.00 98.31 87 ILE A C 1
ATOM 703 O O . ILE A 1 87 ? 2.454 -12.539 -3.339 1.00 98.31 87 ILE A O 1
ATOM 707 N N . GLY A 1 88 ? 0.307 -12.618 -3.983 1.00 98.50 88 GLY A N 1
ATOM 708 C CA . GLY A 1 88 ? 0.579 -12.833 -5.403 1.00 98.50 88 GLY A CA 1
ATOM 709 C C . GLY A 1 88 ? 1.380 -11.693 -6.036 1.00 98.50 88 GLY A C 1
ATOM 710 O O . GLY A 1 88 ? 2.412 -11.949 -6.664 1.00 98.50 88 GLY A O 1
ATOM 711 N N . TYR A 1 89 ? 0.964 -10.440 -5.825 1.00 98.75 89 TYR A N 1
ATOM 712 C CA . TYR A 1 89 ? 1.679 -9.269 -6.341 1.00 98.75 89 TYR A CA 1
ATOM 713 C C . TYR A 1 89 ? 3.107 -9.174 -5.805 1.00 98.75 89 TYR A C 1
ATOM 715 O O . TYR A 1 89 ? 4.019 -8.888 -6.580 1.00 98.75 89 TYR A O 1
ATOM 723 N N . ILE A 1 90 ? 3.326 -9.478 -4.523 1.00 98.75 90 ILE A N 1
ATOM 724 C CA . ILE A 1 90 ? 4.662 -9.443 -3.912 1.00 98.75 90 ILE A CA 1
ATOM 725 C C . ILE A 1 90 ? 5.568 -10.510 -4.525 1.00 98.75 90 ILE A C 1
ATOM 727 O O . ILE A 1 90 ? 6.673 -10.206 -4.978 1.00 98.75 90 ILE A O 1
ATOM 731 N N . ARG A 1 91 ? 5.091 -11.759 -4.613 1.00 98.75 91 ARG A N 1
ATOM 732 C CA . ARG A 1 91 ? 5.844 -12.872 -5.217 1.00 98.75 91 ARG A CA 1
ATOM 733 C C . ARG A 1 91 ? 6.257 -12.558 -6.652 1.00 98.75 91 ARG A C 1
ATOM 735 O O . ARG A 1 91 ? 7.407 -12.775 -7.045 1.00 98.75 91 ARG A O 1
ATOM 742 N N . GLU A 1 92 ? 5.317 -12.058 -7.448 1.00 98.75 92 GLU A N 1
ATOM 743 C CA . GLU A 1 92 ? 5.569 -11.706 -8.842 1.00 98.75 92 GLU A CA 1
ATOM 744 C C . GLU A 1 92 ? 6.472 -10.478 -8.979 1.00 98.75 92 GLU A C 1
ATOM 746 O O . GLU A 1 92 ? 7.361 -10.484 -9.831 1.00 98.75 92 GLU A O 1
ATOM 751 N N . GLY A 1 93 ? 6.293 -9.467 -8.127 1.00 98.69 93 GLY A N 1
ATOM 752 C CA . GLY A 1 93 ? 7.101 -8.251 -8.090 1.00 98.69 93 GLY A CA 1
ATOM 753 C C . GLY A 1 93 ? 8.558 -8.533 -7.736 1.00 98.69 93 GLY A C 1
ATOM 754 O O . GLY A 1 93 ? 9.442 -8.240 -8.540 1.00 98.69 93 GLY A O 1
ATOM 755 N N . LEU A 1 94 ? 8.817 -9.220 -6.618 1.00 98.75 94 LEU A N 1
ATOM 756 C CA . LEU A 1 94 ? 10.171 -9.618 -6.208 1.00 98.75 94 LEU A CA 1
ATOM 757 C C . LEU A 1 94 ? 10.874 -10.434 -7.303 1.00 98.75 94 LEU A C 1
ATOM 759 O O . LEU A 1 94 ? 12.057 -10.236 -7.599 1.00 98.75 94 LEU A O 1
ATOM 763 N N . LYS A 1 95 ? 10.134 -11.329 -7.969 1.00 98.75 95 LYS A N 1
ATOM 764 C CA . LYS A 1 95 ? 10.647 -12.096 -9.108 1.00 98.75 95 LYS A CA 1
ATOM 765 C C . LYS A 1 95 ? 10.981 -11.202 -10.306 1.00 98.75 95 LYS A C 1
ATOM 767 O O . LYS A 1 95 ? 12.032 -11.405 -10.916 1.00 98.75 95 LYS A O 1
ATOM 772 N N . ALA A 1 96 ? 10.109 -10.260 -10.659 1.00 98.38 96 ALA A N 1
ATOM 773 C CA . ALA A 1 96 ? 10.292 -9.355 -11.793 1.00 98.38 96 ALA A CA 1
ATOM 774 C C . ALA A 1 96 ? 11.479 -8.398 -11.587 1.00 98.38 96 ALA A C 1
ATOM 776 O O . ALA A 1 96 ? 12.249 -8.169 -12.521 1.00 98.38 96 ALA A O 1
ATOM 777 N N . MET A 1 97 ? 11.677 -7.932 -10.352 1.00 98.38 97 MET A N 1
ATOM 778 C CA . MET A 1 97 ? 12.812 -7.100 -9.937 1.00 98.38 97 MET A CA 1
ATOM 779 C C . MET A 1 97 ? 14.131 -7.882 -9.873 1.00 98.38 97 MET A C 1
ATOM 781 O O . MET A 1 97 ? 15.212 -7.300 -9.864 1.00 98.38 97 MET A O 1
ATOM 785 N N . GLY A 1 98 ? 14.066 -9.217 -9.857 1.00 98.31 98 GLY A N 1
ATOM 786 C CA . GLY A 1 98 ? 15.241 -10.075 -9.728 1.00 98.31 98 GLY A CA 1
ATOM 787 C C . GLY A 1 98 ? 15.789 -10.167 -8.301 1.00 98.31 98 GLY A C 1
ATOM 788 O O . GLY A 1 98 ? 16.927 -10.609 -8.137 1.00 98.31 98 GLY A O 1
ATOM 789 N N . ALA A 1 99 ? 14.986 -9.812 -7.294 1.00 98.25 99 ALA A N 1
ATOM 790 C CA . ALA A 1 99 ? 15.310 -9.872 -5.870 1.00 98.25 99 ALA A CA 1
ATOM 791 C C . ALA A 1 99 ? 15.198 -11.313 -5.343 1.00 98.25 99 ALA A C 1
ATOM 793 O O . ALA A 1 99 ? 14.211 -11.730 -4.732 1.00 98.25 99 ALA A O 1
ATOM 794 N N . LYS A 1 100 ? 16.187 -12.143 -5.684 1.00 98.38 100 LYS A N 1
ATOM 795 C CA . LYS A 1 100 ? 16.122 -13.600 -5.504 1.00 98.38 100 LYS A CA 1
ATOM 796 C C . LYS A 1 100 ? 16.228 -14.012 -4.043 1.00 98.38 100 LYS A C 1
ATOM 798 O O . LYS A 1 100 ? 15.617 -15.014 -3.663 1.00 98.38 100 LYS A O 1
ATOM 803 N N . ARG A 1 101 ? 17.035 -13.315 -3.242 1.00 98.06 101 ARG A N 1
ATOM 804 C CA . ARG A 1 101 ? 17.185 -13.601 -1.810 1.00 98.06 101 ARG A CA 1
ATOM 805 C C . ARG A 1 101 ? 15.959 -13.130 -1.051 1.00 98.06 101 ARG A C 1
ATOM 807 O O . ARG A 1 101 ? 15.448 -13.932 -0.276 1.00 98.06 101 ARG A O 1
ATOM 814 N N . TYR A 1 102 ? 15.443 -11.939 -1.353 1.00 97.81 102 TYR A N 1
ATOM 815 C CA . TYR A 1 102 ? 14.172 -11.477 -0.786 1.00 97.81 102 TYR A CA 1
ATOM 816 C C . TYR A 1 102 ? 13.031 -12.432 -1.117 1.00 97.81 102 TYR A C 1
ATOM 818 O O . TYR A 1 102 ? 12.362 -12.911 -0.208 1.00 97.81 102 TYR A O 1
ATOM 826 N N . LEU A 1 103 ? 12.872 -12.822 -2.387 1.00 98.62 103 LEU A N 1
ATOM 827 C CA . LEU A 1 103 ? 11.852 -13.799 -2.776 1.00 98.62 103 LEU A CA 1
ATOM 828 C C . LEU A 1 103 ? 12.014 -15.120 -2.013 1.00 98.62 103 LEU A C 1
ATOM 830 O O . LEU A 1 103 ? 11.039 -15.694 -1.543 1.00 98.62 103 LEU A O 1
ATOM 834 N N . LYS A 1 104 ? 13.246 -15.614 -1.852 1.00 98.38 104 LYS A N 1
ATOM 835 C CA . LYS A 1 104 ? 13.500 -16.846 -1.097 1.00 98.38 104 LYS A CA 1
ATOM 836 C C . LYS A 1 104 ? 13.153 -16.704 0.391 1.00 98.38 104 LYS A C 1
ATOM 838 O O . LYS A 1 104 ? 12.649 -17.668 0.967 1.00 98.38 104 LYS A O 1
ATOM 843 N N . ALA A 1 105 ? 13.463 -15.565 1.006 1.00 97.94 105 ALA A N 1
ATOM 844 C CA . ALA A 1 105 ? 13.147 -15.283 2.403 1.00 97.94 105 ALA A CA 1
ATOM 845 C C . ALA A 1 105 ? 11.631 -15.149 2.606 1.00 97.94 105 ALA A C 1
ATOM 847 O O . ALA A 1 105 ? 11.071 -15.846 3.451 1.00 97.94 105 ALA A O 1
ATOM 848 N N . PHE A 1 106 ? 10.961 -14.380 1.745 1.00 98.38 106 PHE A N 1
ATOM 849 C CA . PHE A 1 106 ? 9.507 -14.245 1.714 1.00 98.38 106 PHE A CA 1
ATOM 850 C C . PHE A 1 106 ? 8.815 -15.609 1.580 1.00 98.38 106 PHE A C 1
ATOM 852 O O . PHE A 1 106 ? 7.943 -15.944 2.371 1.00 98.38 106 PHE A O 1
ATOM 859 N N . GLU A 1 107 ? 9.262 -16.463 0.653 1.00 98.38 107 GLU A N 1
ATOM 860 C CA . GLU A 1 107 ? 8.725 -17.822 0.486 1.00 98.38 107 GLU A CA 1
ATOM 861 C C . GLU A 1 107 ? 8.977 -18.739 1.694 1.00 98.38 107 GLU A C 1
ATOM 863 O O . GLU A 1 107 ? 8.235 -19.698 1.907 1.00 98.38 107 GLU A O 1
ATOM 868 N N . LYS A 1 108 ? 10.029 -18.494 2.487 1.00 96.81 108 LYS A N 1
ATOM 869 C CA . LYS A 1 108 ? 10.253 -19.221 3.746 1.00 96.81 108 LYS A CA 1
ATOM 870 C C . LYS A 1 108 ? 9.200 -18.810 4.779 1.00 96.81 108 LYS A C 1
ATOM 872 O O . LYS A 1 108 ? 8.597 -19.700 5.371 1.00 96.81 108 LYS A O 1
ATOM 877 N N . GLY A 1 109 ? 8.967 -17.507 4.950 1.00 96.56 109 GLY A N 1
ATOM 878 C CA . GLY A 1 109 ? 7.925 -16.978 5.836 1.00 96.56 109 GLY A CA 1
ATOM 879 C C . GLY A 1 109 ? 6.528 -17.420 5.409 1.00 96.56 109 GLY A C 1
ATOM 880 O O . GLY A 1 109 ? 5.787 -17.985 6.207 1.00 96.56 109 GLY A O 1
ATOM 881 N N . ALA A 1 110 ? 6.211 -17.295 4.119 1.00 97.12 110 ALA A N 1
ATOM 882 C CA . ALA A 1 110 ? 4.917 -17.684 3.572 1.00 97.12 110 ALA A CA 1
ATOM 883 C C . ALA A 1 110 ? 4.580 -19.158 3.819 1.00 97.12 110 ALA A C 1
ATOM 885 O O . ALA A 1 110 ? 3.469 -19.472 4.228 1.00 97.12 110 ALA A O 1
ATOM 886 N N . LYS A 1 111 ? 5.553 -20.064 3.665 1.00 96.69 111 LYS A N 1
ATOM 887 C CA . LYS A 1 111 ? 5.352 -21.487 3.979 1.00 96.69 111 LYS A CA 1
ATOM 888 C C . LYS A 1 111 ? 5.055 -21.747 5.447 1.00 96.69 111 LYS A C 1
ATOM 890 O O . LYS A 1 111 ? 4.357 -22.711 5.743 1.00 96.69 111 LYS A O 1
ATOM 895 N N . LEU A 1 112 ? 5.622 -20.951 6.354 1.00 95.81 112 LEU A N 1
ATOM 896 C CA . LEU A 1 112 ? 5.328 -21.082 7.776 1.00 95.81 112 LEU A CA 1
ATOM 897 C C . LEU A 1 112 ? 3.892 -20.645 8.043 1.00 95.81 112 LEU A C 1
ATOM 899 O O . LEU A 1 112 ? 3.145 -21.444 8.591 1.00 95.81 112 LEU A O 1
ATOM 903 N N . VAL A 1 113 ? 3.482 -19.472 7.549 1.00 95.62 113 VAL A N 1
ATOM 904 C CA . VAL A 1 113 ? 2.098 -18.979 7.672 1.00 95.62 113 VAL A CA 1
ATOM 905 C C . VAL A 1 113 ? 1.091 -19.968 7.075 1.00 95.62 113 VAL A C 1
ATOM 907 O O . VAL A 1 113 ? 0.099 -20.311 7.707 1.00 95.62 113 VAL A O 1
ATOM 910 N N . GLU A 1 114 ? 1.369 -20.508 5.889 1.00 94.56 114 GLU A N 1
ATOM 911 C CA . GLU A 1 114 ? 0.514 -21.508 5.238 1.00 94.56 114 GLU A CA 1
ATOM 912 C C . GLU A 1 114 ? 0.438 -22.832 6.033 1.00 94.56 114 GLU A C 1
ATOM 914 O O . GLU A 1 114 ? -0.584 -23.520 5.996 1.00 94.56 114 GLU A O 1
ATOM 919 N N . ALA A 1 115 ? 1.491 -23.193 6.776 1.00 94.94 115 ALA A N 1
ATOM 920 C CA . ALA A 1 115 ? 1.543 -24.412 7.586 1.00 94.94 115 ALA A CA 1
ATOM 921 C C . ALA A 1 115 ? 0.816 -24.297 8.938 1.00 94.94 115 ALA A C 1
ATOM 923 O O . ALA A 1 115 ? 0.455 -25.328 9.508 1.00 94.94 115 ALA A O 1
ATOM 924 N N . VAL A 1 116 ? 0.578 -23.076 9.434 1.00 91.81 116 VAL A N 1
ATOM 925 C CA . VAL A 1 116 ? -0.170 -22.802 10.678 1.00 91.81 116 VAL A CA 1
ATOM 926 C C . VAL A 1 116 ? -1.589 -23.368 10.623 1.00 91.81 116 VAL A C 1
ATOM 928 O O . VAL A 1 116 ? -2.117 -23.851 11.628 1.00 91.81 116 VAL A O 1
ATOM 931 N N . GLY A 1 117 ? -2.193 -23.346 9.435 1.00 89.50 117 GLY A N 1
ATOM 932 C CA . GLY A 1 117 ? -3.589 -23.699 9.232 1.00 89.50 117 GLY A CA 1
ATOM 933 C C . GLY A 1 117 ? -4.532 -22.525 9.499 1.00 89.50 117 GLY A C 1
ATOM 934 O O . GLY A 1 117 ? -4.255 -21.624 10.289 1.00 89.50 117 GLY A O 1
ATOM 935 N N . LYS A 1 118 ? -5.674 -22.550 8.811 1.00 89.94 118 LYS A N 1
ATOM 936 C CA . LYS A 1 118 ? -6.612 -21.427 8.746 1.00 89.94 118 LYS A CA 1
ATOM 937 C C . LYS A 1 118 ? -7.128 -20.980 10.120 1.00 89.94 118 LYS A C 1
ATOM 939 O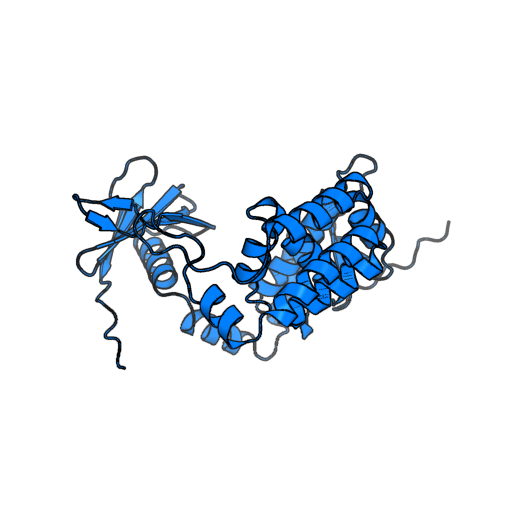 O . LYS A 1 118 ? -7.109 -19.794 10.395 1.00 89.94 118 LYS A O 1
ATOM 944 N N . GLU A 1 119 ? -7.528 -21.918 10.977 1.00 89.31 119 GLU A N 1
ATOM 945 C CA . GLU A 1 119 ? -8.127 -21.607 12.288 1.00 89.31 119 GLU A CA 1
ATOM 946 C C . GLU A 1 119 ? -7.172 -20.828 13.200 1.00 89.31 119 GLU A C 1
ATOM 948 O O . GLU A 1 119 ? -7.564 -19.855 13.835 1.00 89.31 119 GLU A O 1
ATOM 953 N N . LYS A 1 120 ? -5.900 -21.235 13.246 1.00 89.44 120 LYS A N 1
ATOM 954 C CA . LYS A 1 120 ? -4.878 -20.564 14.055 1.00 89.44 120 LYS A CA 1
ATOM 955 C C . LYS A 1 120 ? -4.493 -19.203 13.480 1.00 89.44 120 LYS A C 1
ATOM 957 O O . LYS A 1 120 ? -4.280 -18.267 14.241 1.00 89.44 120 LYS A O 1
ATOM 962 N N . LEU A 1 121 ? -4.419 -19.092 12.153 1.00 91.00 121 LEU A N 1
ATOM 963 C CA . LEU A 1 121 ? -4.173 -17.808 11.504 1.00 91.00 121 LEU A CA 1
ATOM 964 C C . LEU A 1 121 ? -5.338 -16.839 11.748 1.00 91.00 121 LEU A C 1
ATOM 966 O O . LEU A 1 121 ? -5.092 -15.692 12.085 1.00 91.00 121 LEU A O 1
ATOM 970 N N . GLU A 1 122 ? -6.589 -17.292 11.640 1.00 90.25 122 GLU A N 1
ATOM 971 C CA . GLU A 1 122 ? -7.768 -16.474 11.959 1.00 90.25 122 GLU A CA 1
ATOM 972 C C . GLU A 1 122 ? -7.758 -16.028 13.426 1.00 90.25 122 GLU A C 1
ATOM 974 O O . GLU A 1 122 ? -7.934 -14.844 13.688 1.00 90.25 122 GLU A O 1
ATOM 979 N N . ALA A 1 123 ? -7.448 -16.926 14.368 1.00 87.00 123 ALA A N 1
ATOM 980 C CA . ALA A 1 123 ? -7.327 -16.567 15.782 1.00 87.00 123 ALA A CA 1
ATOM 981 C C . ALA A 1 123 ? -6.264 -15.482 16.031 1.00 87.00 123 ALA A C 1
ATOM 983 O O . ALA A 1 123 ? -6.507 -14.557 16.799 1.00 87.00 123 ALA A O 1
ATOM 984 N N . TYR A 1 124 ? -5.115 -15.569 15.355 1.00 87.44 124 TYR A N 1
ATOM 985 C CA . TYR A 1 124 ? -4.079 -14.537 15.400 1.00 87.44 124 TYR A CA 1
ATOM 986 C C . TYR A 1 124 ? -4.550 -13.209 14.793 1.00 87.44 124 TYR A C 1
ATOM 988 O O . TYR A 1 124 ? -4.337 -12.155 15.374 1.00 87.44 124 TYR A O 1
ATOM 996 N N . LEU A 1 125 ? -5.207 -13.247 13.630 1.00 88.38 125 LEU A N 1
ATOM 997 C CA . LEU A 1 125 ? -5.683 -12.042 12.947 1.00 88.38 125 LEU A CA 1
ATOM 998 C C . LEU A 1 125 ? -6.816 -11.343 13.706 1.00 88.38 125 LEU A C 1
ATOM 1000 O O . LEU A 1 125 ? -6.972 -10.131 13.554 1.00 88.38 125 LEU A O 1
ATOM 1004 N N . ASP A 1 126 ? -7.613 -12.090 14.467 1.00 85.75 126 ASP A N 1
ATOM 1005 C CA . ASP A 1 126 ? -8.709 -11.570 15.287 1.00 85.75 126 ASP A CA 1
ATOM 1006 C C . ASP A 1 126 ? -8.244 -11.121 16.684 1.00 85.75 126 ASP A C 1
ATOM 1008 O O . ASP A 1 126 ? -8.896 -10.272 17.298 1.00 85.75 126 ASP A O 1
ATOM 1012 N N . GLY A 1 127 ? -7.119 -11.650 17.178 1.00 72.88 127 GLY A N 1
ATOM 1013 C CA . GLY A 1 127 ? -6.421 -11.134 18.353 1.00 72.88 127 GLY A CA 1
ATOM 1014 C C . GLY A 1 127 ? -5.794 -9.783 18.021 1.00 72.88 127 GLY A C 1
ATOM 1015 O O . GLY A 1 127 ? -5.079 -9.660 17.033 1.00 72.88 127 GLY A O 1
ATOM 1016 N N . GLY A 1 128 ? -6.099 -8.733 18.785 1.00 67.00 128 GLY A N 1
ATOM 1017 C CA . GLY A 1 128 ? -5.545 -7.407 18.508 1.00 67.00 128 GLY A CA 1
ATOM 1018 C C . GLY A 1 128 ? -4.014 -7.441 18.464 1.00 67.00 128 GLY A C 1
ATOM 1019 O O . GLY A 1 128 ? -3.396 -7.890 19.416 1.00 67.00 128 GLY A O 1
ATOM 1020 N N . TYR A 1 129 ? -3.403 -6.950 17.379 1.00 67.81 129 TYR A N 1
ATOM 1021 C CA . TYR A 1 129 ? -1.936 -6.975 17.213 1.00 67.81 129 TYR A CA 1
ATOM 1022 C C . TYR A 1 129 ? -1.180 -6.202 18.303 1.00 67.81 129 TYR A C 1
ATOM 1024 O O . TYR A 1 129 ? -0.059 -6.545 18.667 1.00 67.81 129 TYR A O 1
ATOM 1032 N N . PHE A 1 130 ? -1.794 -5.136 18.820 1.00 64.94 130 PHE A N 1
ATOM 1033 C CA . PHE A 1 130 ? -1.267 -4.374 19.945 1.00 64.94 130 PHE A CA 1
ATOM 1034 C C . PHE A 1 130 ? -1.933 -4.880 21.221 1.00 64.94 130 PHE A C 1
ATOM 1036 O O . PHE A 1 130 ? -3.062 -4.489 21.514 1.00 64.94 130 PHE A O 1
ATOM 1043 N N . HIS A 1 131 ? -1.239 -5.758 21.940 1.00 56.88 131 HIS A N 1
ATOM 1044 C CA . HIS A 1 131 ? -1.693 -6.259 23.232 1.00 56.88 131 HIS A CA 1
ATOM 1045 C C . HIS A 1 131 ? -1.453 -5.243 24.347 1.00 56.88 131 HIS A C 1
ATOM 1047 O O . HIS A 1 131 ? -0.422 -4.565 24.405 1.00 56.88 131 HIS A O 1
ATOM 1053 N N . ASP A 1 132 ? -2.410 -5.181 25.262 1.00 52.81 132 ASP A N 1
ATOM 1054 C CA . ASP A 1 132 ? -2.264 -4.503 26.540 1.00 52.81 132 ASP A CA 1
ATOM 1055 C C . ASP A 1 132 ? -1.339 -5.320 27.470 1.00 52.81 132 ASP A C 1
ATOM 1057 O O . ASP A 1 132 ? -1.365 -6.545 27.436 1.00 52.81 132 ASP A O 1
ATOM 1061 N N . GLU A 1 133 ? -0.555 -4.676 28.354 1.00 50.50 133 GLU A N 1
ATOM 1062 C CA . GLU A 1 133 ? 0.317 -5.378 29.335 1.00 50.50 133 GLU A CA 1
ATOM 1063 C C . GLU A 1 133 ? -0.438 -6.377 30.244 1.00 50.50 133 GLU A C 1
ATOM 1065 O O . GLU A 1 133 ? 0.184 -7.243 30.859 1.00 50.50 133 GLU A O 1
ATOM 1070 N N . ASP A 1 134 ? -1.768 -6.256 30.322 1.00 54.16 134 ASP A N 1
ATOM 1071 C CA . ASP A 1 134 ? -2.662 -7.088 31.133 1.00 54.16 134 ASP A CA 1
ATOM 1072 C C . ASP A 1 134 ? -3.430 -8.155 30.315 1.00 54.16 134 ASP A C 1
ATOM 1074 O O . ASP A 1 134 ? -4.209 -8.920 30.892 1.00 54.16 134 ASP A O 1
ATOM 1078 N N . GLU A 1 135 ? -3.248 -8.221 28.989 1.00 57.72 135 GLU A N 1
ATOM 1079 C CA . GLU A 1 135 ? -3.847 -9.258 28.136 1.00 57.72 135 GLU A CA 1
ATOM 1080 C C . GLU A 1 135 ? -2.984 -10.528 28.108 1.00 57.72 135 GLU A C 1
ATOM 1082 O O . GLU A 1 135 ? -1.755 -10.474 28.148 1.00 57.72 135 GLU A O 1
ATOM 1087 N N . GLU A 1 136 ? -3.628 -11.701 28.058 1.00 57.44 136 GLU A N 1
ATOM 1088 C CA . GLU A 1 136 ? -2.909 -12.966 27.877 1.00 57.44 136 GLU A CA 1
ATOM 1089 C C . GLU A 1 136 ? -2.151 -12.930 26.543 1.00 57.44 136 GLU A C 1
ATOM 1091 O O . GLU A 1 136 ? -2.761 -12.752 25.490 1.00 57.44 136 GLU A O 1
ATOM 1096 N N . GLU A 1 137 ? -0.827 -13.107 26.602 1.00 59.94 137 GLU A N 1
ATOM 1097 C CA . GLU A 1 137 ? 0.047 -13.196 25.430 1.00 59.94 137 GLU A CA 1
ATOM 1098 C C . GLU A 1 137 ? -0.496 -14.280 24.486 1.00 59.94 137 GLU A C 1
ATOM 1100 O O . GLU A 1 137 ? -0.517 -15.471 24.822 1.00 59.94 137 GLU A O 1
ATOM 1105 N N . VAL A 1 138 ? -1.006 -13.862 23.325 1.00 62.78 138 VAL A N 1
ATOM 1106 C CA . VAL A 1 138 ? -1.531 -14.795 22.327 1.00 62.78 138 VAL A CA 1
ATOM 1107 C C . VAL A 1 138 ? -0.354 -15.590 21.777 1.00 62.78 138 VAL A C 1
ATOM 1109 O O . VAL A 1 138 ? 0.657 -15.024 21.372 1.00 62.78 138 VAL A O 1
ATOM 1112 N N . GLU A 1 139 ? -0.470 -16.921 21.780 1.00 70.69 139 GLU A N 1
ATOM 1113 C CA . GLU A 1 139 ? 0.568 -17.796 21.231 1.00 70.69 139 GLU A CA 1
ATOM 1114 C C . GLU A 1 139 ? 0.824 -17.430 19.764 1.00 70.69 139 GLU A C 1
ATOM 1116 O O . GLU A 1 139 ? -0.044 -17.613 18.905 1.00 70.69 139 GLU A O 1
ATOM 1121 N N . GLU A 1 140 ? 2.030 -16.934 19.485 1.00 80.50 140 GLU A N 1
ATOM 1122 C CA . GLU A 1 140 ? 2.425 -16.553 18.136 1.00 80.50 140 GLU A CA 1
ATOM 1123 C C . GLU A 1 140 ? 2.3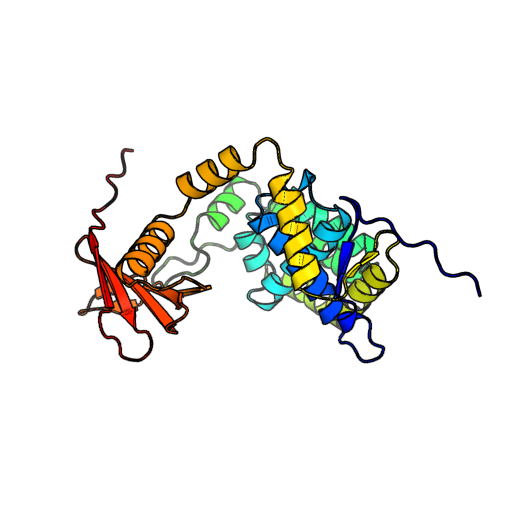64 -17.771 17.205 1.00 80.50 140 GLU A C 1
ATOM 1125 O O . GLU A 1 140 ? 2.962 -18.819 17.485 1.00 80.50 140 GLU A O 1
ATOM 1130 N N . PRO A 1 141 ? 1.651 -17.679 16.070 1.00 83.25 141 PRO A N 1
ATOM 1131 C CA . PRO A 1 141 ? 1.402 -18.845 15.236 1.00 83.25 141 PRO A CA 1
ATOM 1132 C C . PRO A 1 141 ? 2.658 -19.292 14.473 1.00 83.25 141 PRO A C 1
ATOM 1134 O O . PRO A 1 141 ? 2.735 -20.434 14.013 1.00 83.25 141 PRO A O 1
ATOM 1137 N N . VAL A 1 142 ? 3.637 -18.398 14.322 1.00 89.69 142 VAL A N 1
ATOM 1138 C CA . VAL A 1 142 ? 4.871 -18.594 13.563 1.00 89.69 142 VAL A CA 1
ATOM 1139 C C . VAL A 1 142 ? 6.055 -18.099 14.388 1.00 89.69 142 VAL A C 1
ATOM 1141 O O . VAL A 1 142 ? 5.956 -17.119 15.115 1.00 89.69 142 VAL A O 1
ATOM 1144 N N . ASP A 1 143 ? 7.205 -18.750 14.221 1.00 90.88 143 ASP A N 1
ATOM 1145 C CA . ASP A 1 143 ? 8.501 -18.227 14.667 1.00 90.88 143 ASP A CA 1
ATOM 1146 C C . ASP A 1 143 ? 8.890 -17.012 13.801 1.00 90.88 143 ASP A C 1
ATOM 1148 O O . ASP A 1 143 ? 9.570 -17.147 12.775 1.00 90.88 143 ASP A O 1
ATOM 1152 N N . TRP A 1 144 ? 8.364 -15.836 14.161 1.00 92.81 144 TRP A N 1
ATOM 1153 C CA . TRP A 1 144 ? 8.568 -14.589 13.421 1.00 92.81 144 TRP A CA 1
ATOM 1154 C C . TRP A 1 144 ? 10.030 -14.152 13.416 1.00 92.81 144 TRP A C 1
ATOM 1156 O O . TRP A 1 144 ? 10.51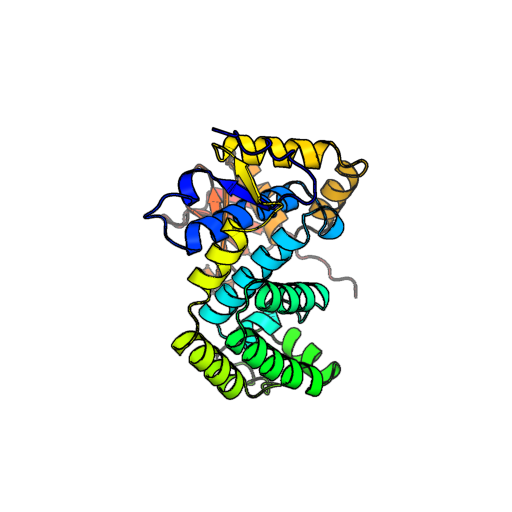2 -13.689 12.383 1.00 92.81 144 TRP A O 1
ATOM 1166 N N . ASP A 1 145 ? 10.767 -14.393 14.502 1.00 93.62 145 ASP A N 1
ATOM 1167 C CA . ASP A 1 145 ? 12.196 -14.083 14.604 1.00 93.62 145 ASP A CA 1
ATOM 1168 C C . ASP A 1 145 ? 13.003 -14.807 13.520 1.00 93.62 145 ASP A C 1
ATOM 1170 O O . ASP A 1 145 ? 13.799 -14.193 12.805 1.00 93.62 145 ASP A O 1
ATOM 1174 N N . ALA A 1 146 ? 12.750 -16.103 13.309 1.00 93.81 146 ALA A N 1
ATOM 1175 C CA . ALA A 1 146 ? 13.429 -16.874 12.267 1.00 93.81 146 ALA A CA 1
ATOM 1176 C C . ALA A 1 146 ? 13.039 -16.466 10.831 1.00 93.81 146 ALA A C 1
ATOM 1178 O O . ALA A 1 146 ? 13.738 -16.836 9.866 1.00 93.81 146 ALA A O 1
ATOM 1179 N N . VAL A 1 147 ? 11.906 -15.777 10.655 1.00 96.31 147 VAL A N 1
ATOM 1180 C CA . VAL A 1 147 ? 11.493 -15.178 9.376 1.00 96.31 147 VAL A CA 1
ATOM 1181 C C . VAL A 1 147 ? 12.184 -13.836 9.179 1.00 96.31 147 VAL A C 1
ATOM 1183 O O . VAL A 1 147 ? 12.797 -13.644 8.127 1.00 96.31 147 VAL A O 1
ATOM 1186 N N . ASN A 1 148 ? 12.163 -12.972 10.193 1.00 97.19 148 ASN A N 1
ATOM 1187 C CA . ASN A 1 148 ? 12.822 -11.670 10.188 1.00 97.19 148 ASN A CA 1
ATOM 1188 C C . ASN A 1 148 ? 14.330 -11.826 9.933 1.00 97.19 148 ASN A C 1
ATOM 1190 O O . ASN A 1 148 ? 14.841 -11.281 8.960 1.00 97.19 148 ASN A O 1
ATOM 1194 N N . GLU A 1 149 ? 15.018 -12.734 10.641 1.00 97.50 149 GLU A N 1
ATOM 1195 C CA . GLU A 1 149 ? 16.446 -13.017 10.403 1.00 97.50 149 GLU A CA 1
ATOM 1196 C C . GLU A 1 149 ? 16.725 -13.416 8.938 1.00 97.50 149 GLU A C 1
ATOM 1198 O O . GLU A 1 149 ? 17.760 -13.083 8.352 1.00 97.50 149 GLU A O 1
ATOM 1203 N N . ALA A 1 150 ? 15.802 -14.150 8.305 1.00 97.00 150 ALA A N 1
ATOM 1204 C CA . ALA A 1 150 ? 15.963 -14.557 6.915 1.00 97.00 150 ALA A CA 1
ATOM 1205 C C . ALA A 1 150 ? 15.802 -13.386 5.933 1.00 97.00 150 ALA A C 1
ATOM 1207 O O . ALA A 1 150 ? 16.471 -13.393 4.893 1.00 97.00 150 ALA A O 1
ATOM 1208 N N . ILE A 1 151 ? 14.924 -12.428 6.243 1.00 97.50 151 ILE A N 1
ATOM 1209 C CA . ILE A 1 151 ? 14.680 -11.222 5.446 1.00 97.50 151 ILE A CA 1
ATOM 1210 C C . ILE A 1 151 ? 15.828 -10.227 5.638 1.00 97.50 151 ILE A C 1
ATOM 1212 O O . ILE A 1 151 ? 16.408 -9.804 4.640 1.00 97.50 151 ILE A O 1
ATOM 1216 N N . ASP A 1 152 ? 16.261 -9.969 6.873 1.00 97.56 152 ASP A N 1
ATOM 1217 C CA . ASP A 1 152 ? 17.424 -9.118 7.171 1.00 97.56 152 ASP A CA 1
ATOM 1218 C C . ASP A 1 152 ? 18.670 -9.603 6.425 1.00 97.56 152 ASP A C 1
ATOM 1220 O O . ASP A 1 152 ? 19.341 -8.859 5.708 1.00 97.56 152 ASP A O 1
ATOM 1224 N N . LYS A 1 153 ? 18.922 -10.916 6.470 1.00 97.62 153 LYS A N 1
ATOM 1225 C CA . LYS A 1 153 ? 20.028 -11.532 5.733 1.00 97.62 153 LYS A CA 1
ATOM 1226 C C . LYS A 1 153 ? 19.890 -11.399 4.215 1.00 97.62 153 LYS A C 1
ATOM 1228 O O . LYS A 1 153 ? 20.899 -11.446 3.498 1.00 97.62 153 LYS A O 1
ATOM 1233 N N . ALA A 1 154 ? 18.669 -11.318 3.686 1.00 96.88 154 ALA A N 1
ATOM 1234 C CA . ALA A 1 154 ? 18.470 -10.995 2.280 1.00 96.88 154 ALA A CA 1
ATOM 1235 C C . ALA A 1 154 ? 18.888 -9.543 2.004 1.00 96.88 154 ALA A C 1
ATOM 1237 O O . ALA A 1 154 ? 19.678 -9.346 1.079 1.00 96.88 154 ALA A O 1
ATOM 1238 N N . GLY A 1 155 ? 18.465 -8.594 2.845 1.00 94.75 155 GLY A N 1
ATOM 1239 C CA . GLY A 1 155 ? 18.821 -7.172 2.770 1.00 94.75 155 GLY A CA 1
ATOM 1240 C C . GLY A 1 155 ? 20.318 -6.886 2.870 1.00 94.75 155 GLY A C 1
ATOM 1241 O O . GLY A 1 155 ? 20.843 -6.114 2.075 1.00 94.75 155 GLY A O 1
ATOM 1242 N N . ASP A 1 156 ? 21.053 -7.623 3.707 1.00 95.06 156 ASP A N 1
ATOM 1243 C CA . ASP A 1 156 ? 22.522 -7.536 3.792 1.00 95.06 156 ASP A CA 1
ATOM 1244 C C . ASP A 1 156 ? 23.245 -7.826 2.460 1.00 95.06 156 ASP A C 1
ATOM 1246 O O . ASP A 1 156 ? 24.443 -7.577 2.308 1.00 95.06 156 ASP A O 1
ATOM 1250 N N . ASN A 1 157 ? 22.561 -8.467 1.509 1.00 93.00 157 ASN A N 1
ATOM 1251 C CA . ASN A 1 157 ? 23.165 -9.006 0.295 1.00 93.00 157 ASN A CA 1
ATOM 1252 C C . ASN A 1 157 ? 22.464 -8.594 -1.007 1.00 93.00 157 ASN A C 1
ATOM 1254 O O . ASN A 1 157 ? 22.979 -8.903 -2.086 1.00 93.00 157 ASN A O 1
ATOM 1258 N N . GLU A 1 158 ? 21.285 -7.990 -0.923 1.00 95.06 158 GLU A N 1
ATOM 1259 C CA . GLU A 1 158 ? 20.502 -7.483 -2.042 1.00 95.06 158 GLU A CA 1
ATOM 1260 C C . GLU A 1 158 ? 19.975 -6.102 -1.666 1.00 95.06 158 GLU A C 1
ATOM 1262 O O . GLU A 1 158 ? 19.218 -5.961 -0.713 1.00 95.06 158 GLU A O 1
ATOM 1267 N N . ASP A 1 159 ? 20.350 -5.095 -2.448 1.00 96.56 159 ASP A N 1
ATOM 1268 C CA . ASP A 1 159 ? 19.761 -3.768 -2.332 1.00 96.56 159 ASP A CA 1
ATOM 1269 C C . ASP A 1 159 ? 18.414 -3.769 -3.063 1.00 96.56 159 ASP A C 1
ATOM 1271 O O . ASP A 1 159 ? 18.348 -3.713 -4.297 1.00 96.56 159 ASP A O 1
ATOM 1275 N N . ILE A 1 160 ? 17.335 -3.952 -2.301 1.00 96.25 160 ILE A N 1
ATOM 1276 C CA . ILE A 1 160 ? 15.989 -4.053 -2.864 1.00 96.25 160 ILE A CA 1
ATOM 1277 C C . ILE A 1 160 ? 15.535 -2.732 -3.482 1.00 96.25 160 ILE A C 1
ATOM 1279 O O . ILE A 1 160 ? 14.906 -2.767 -4.538 1.00 96.25 160 ILE A O 1
ATOM 1283 N N . ALA A 1 161 ? 15.917 -1.591 -2.901 1.00 95.31 161 ALA A N 1
ATOM 1284 C CA . ALA A 1 161 ? 15.566 -0.273 -3.418 1.00 95.31 161 ALA A CA 1
ATOM 1285 C C . ALA A 1 161 ? 16.179 -0.061 -4.812 1.00 95.31 161 ALA A C 1
ATOM 1287 O O . ALA A 1 161 ? 15.476 0.302 -5.759 1.00 95.31 161 ALA A O 1
ATOM 1288 N N . GLU A 1 162 ? 17.459 -0.402 -4.987 1.00 97.19 162 GLU A N 1
ATOM 1289 C CA . GLU A 1 162 ? 18.132 -0.342 -6.289 1.00 97.19 162 GLU A CA 1
ATOM 1290 C C . GLU A 1 162 ? 17.526 -1.309 -7.317 1.00 97.19 162 GLU A C 1
ATOM 1292 O O . GLU A 1 162 ? 17.307 -0.943 -8.477 1.00 97.19 162 GLU A O 1
ATOM 1297 N N . LEU A 1 163 ? 17.220 -2.551 -6.919 1.00 98.44 163 LEU A N 1
ATOM 1298 C CA . LEU A 1 163 ? 16.599 -3.538 -7.812 1.00 98.44 163 LEU A CA 1
ATOM 1299 C C . LEU A 1 163 ? 15.204 -3.097 -8.272 1.00 98.44 163 LEU A C 1
ATOM 1301 O O . LEU A 1 163 ? 14.872 -3.214 -9.457 1.00 98.44 163 LEU A O 1
ATOM 1305 N N . HIS A 1 164 ? 14.405 -2.570 -7.348 1.00 98.25 164 HIS A N 1
ATOM 1306 C CA . HIS A 1 164 ? 13.056 -2.080 -7.597 1.00 98.25 164 HIS A CA 1
ATOM 1307 C C . HIS A 1 164 ? 13.082 -0.874 -8.537 1.00 98.25 164 HIS A C 1
ATOM 1309 O O . HIS A 1 164 ? 12.445 -0.898 -9.598 1.00 98.25 164 HIS A O 1
ATOM 1315 N N . ALA A 1 165 ? 13.905 0.131 -8.232 1.00 98.00 165 ALA A N 1
ATOM 1316 C CA . ALA A 1 165 ? 14.079 1.308 -9.075 1.00 98.00 165 ALA A CA 1
ATOM 1317 C C . ALA A 1 165 ? 14.602 0.944 -10.473 1.00 98.00 165 ALA A C 1
ATOM 1319 O O . ALA A 1 165 ? 14.095 1.431 -11.487 1.00 98.00 165 ALA A O 1
ATOM 1320 N N . ALA A 1 166 ? 15.591 0.049 -10.564 1.00 97.75 166 ALA A N 1
ATOM 1321 C CA . ALA A 1 166 ? 16.132 -0.411 -11.840 1.00 97.75 166 ALA A CA 1
ATOM 1322 C C . ALA A 1 166 ? 15.090 -1.147 -12.695 1.00 97.75 166 ALA A C 1
ATOM 1324 O O . ALA A 1 166 ? 15.108 -1.012 -13.925 1.00 97.75 166 ALA A O 1
ATOM 1325 N N . TRP A 1 167 ? 14.198 -1.919 -12.069 1.00 98.50 167 TRP A N 1
ATOM 1326 C CA . TRP A 1 167 ? 13.099 -2.589 -12.756 1.00 98.50 167 TRP A CA 1
ATOM 1327 C C . TRP A 1 167 ? 12.078 -1.582 -13.299 1.00 98.50 167 TRP A C 1
ATOM 1329 O O . TRP A 1 167 ? 11.771 -1.635 -14.492 1.00 98.50 167 TRP A O 1
ATOM 1339 N N . LEU A 1 168 ? 11.649 -0.609 -12.486 1.00 98.19 168 LEU A N 1
ATOM 1340 C CA . LEU A 1 168 ? 10.736 0.460 -12.909 1.00 98.19 168 LEU A CA 1
ATOM 1341 C C . LEU A 1 168 ? 11.318 1.284 -14.066 1.00 98.19 168 LEU A C 1
ATOM 1343 O O . LEU A 1 168 ? 10.678 1.412 -15.109 1.00 98.19 168 LEU A O 1
ATOM 1347 N N . ARG A 1 169 ? 12.564 1.765 -13.937 1.00 96.62 169 ARG A N 1
ATOM 1348 C CA . ARG A 1 169 ? 13.251 2.586 -14.959 1.00 96.62 169 ARG A CA 1
ATOM 1349 C C . ARG A 1 169 ? 13.353 1.894 -16.321 1.00 96.62 169 ARG A C 1
ATOM 1351 O O . ARG A 1 169 ? 13.383 2.559 -17.353 1.00 96.62 169 ARG A O 1
ATOM 1358 N N . LYS A 1 170 ? 13.430 0.560 -16.341 1.00 96.19 170 LYS A N 1
ATOM 1359 C CA . LYS A 1 170 ? 13.541 -0.247 -17.569 1.00 96.19 170 LYS A CA 1
ATOM 1360 C C . LYS A 1 170 ? 12.198 -0.791 -18.053 1.00 96.19 170 LYS A C 1
ATOM 1362 O O . LYS A 1 170 ? 12.166 -1.481 -19.075 1.00 96.19 170 LYS A O 1
ATOM 1367 N N . HIS A 1 171 ? 11.108 -0.526 -17.336 1.00 97.31 171 HIS A N 1
ATOM 1368 C CA . HIS A 1 171 ? 9.834 -1.161 -17.615 1.00 97.31 171 HIS A CA 1
ATOM 1369 C C . HIS A 1 171 ? 9.243 -0.670 -18.952 1.00 97.31 171 HIS A C 1
ATOM 1371 O O . HIS A 1 171 ? 9.116 0.536 -19.171 1.00 97.31 171 HIS A O 1
ATOM 1377 N N . PRO A 1 172 ? 8.813 -1.567 -19.861 1.00 95.44 172 PRO A N 1
ATOM 1378 C 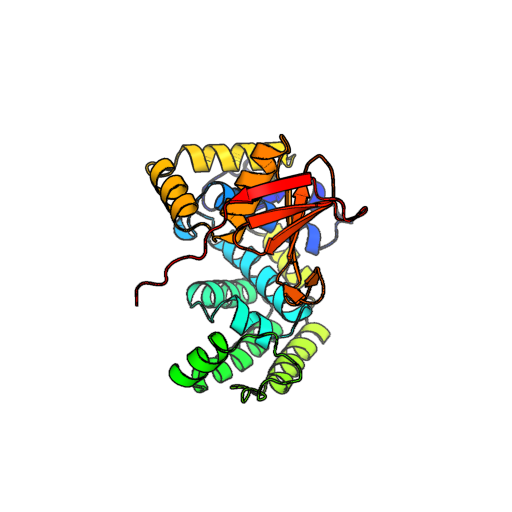CA . PRO A 1 172 ? 8.311 -1.181 -21.186 1.00 95.44 172 PRO A CA 1
ATOM 1379 C C . PRO A 1 172 ? 6.966 -0.440 -21.153 1.00 95.44 172 PRO A C 1
ATOM 1381 O O . PRO A 1 172 ? 6.547 0.108 -22.171 1.00 95.44 172 PRO A O 1
ATOM 1384 N N . GLN A 1 173 ? 6.283 -0.436 -20.007 1.00 96.50 173 GLN A N 1
ATOM 1385 C CA . GLN A 1 173 ? 5.036 0.301 -19.765 1.00 96.50 173 GLN A CA 1
ATOM 1386 C C . GLN A 1 173 ? 5.245 1.550 -18.889 1.00 96.50 173 GLN A C 1
ATOM 1388 O O . GLN A 1 173 ? 4.259 2.175 -18.502 1.00 96.50 173 GLN A O 1
ATOM 1393 N N . LEU A 1 174 ? 6.490 1.908 -18.538 1.00 97.06 174 LEU A N 1
ATOM 1394 C CA . LEU A 1 174 ? 6.757 3.123 -17.765 1.00 97.06 174 LEU A CA 1
ATOM 1395 C C . LEU A 1 174 ? 6.257 4.347 -18.540 1.00 97.06 174 LEU A C 1
ATOM 1397 O O . LEU A 1 174 ? 6.584 4.509 -19.708 1.00 97.06 174 LEU A O 1
ATOM 1401 N N . TYR A 1 175 ? 5.474 5.207 -17.907 1.00 97.69 175 TYR A N 1
ATOM 1402 C CA . TYR A 1 175 ? 4.983 6.453 -18.470 1.00 97.69 175 TYR A CA 1
ATOM 1403 C C . TYR A 1 175 ? 5.354 7.598 -17.535 1.00 97.69 175 TYR A C 1
ATOM 1405 O O . TYR A 1 175 ? 5.042 7.575 -16.348 1.00 97.69 175 TYR A O 1
ATOM 1413 N N . VAL A 1 176 ? 6.017 8.612 -18.082 1.00 96.81 176 VAL A N 1
ATOM 1414 C CA . VAL A 1 176 ? 6.558 9.721 -17.295 1.00 96.81 176 VAL A CA 1
ATOM 1415 C C . VAL A 1 176 ? 5.633 10.929 -17.395 1.00 96.81 176 VAL A C 1
ATOM 1417 O O . VAL A 1 176 ? 5.399 11.447 -18.490 1.00 96.81 176 VAL A O 1
ATOM 1420 N N . MET A 1 177 ? 5.133 11.396 -16.254 1.00 96.31 177 MET A N 1
ATOM 1421 C CA . MET A 1 177 ? 4.374 12.642 -16.126 1.00 96.31 177 MET A CA 1
ATOM 1422 C C . MET A 1 177 ? 5.258 13.783 -15.634 1.00 96.31 177 MET A C 1
ATOM 1424 O O . MET A 1 177 ? 6.296 13.556 -15.020 1.00 96.31 177 MET A O 1
ATOM 1428 N N . GLN A 1 178 ? 4.887 15.021 -15.963 1.00 95.06 178 GLN A N 1
ATOM 1429 C CA . GLN A 1 178 ? 5.713 16.186 -15.634 1.00 95.06 178 GLN A CA 1
ATOM 1430 C C . GLN A 1 178 ? 5.417 16.731 -14.240 1.00 95.06 178 GLN A C 1
ATOM 1432 O O . GLN A 1 178 ? 6.322 17.260 -13.601 1.00 95.06 178 GLN A O 1
ATOM 1437 N N . SER A 1 179 ? 4.175 16.600 -13.776 1.00 96.62 179 SER A N 1
ATOM 1438 C CA . SER A 1 179 ? 3.734 17.143 -12.496 1.00 96.62 179 SER A CA 1
ATOM 1439 C C . SER A 1 179 ? 2.757 16.214 -11.778 1.00 96.62 179 SER A C 1
ATOM 1441 O O . SER A 1 179 ? 2.110 15.364 -12.392 1.00 96.62 179 SER A O 1
ATOM 1443 N N . GLU A 1 180 ? 2.633 16.407 -10.466 1.00 96.69 180 GLU A N 1
ATOM 1444 C CA . GLU A 1 180 ? 1.604 15.753 -9.650 1.00 96.69 180 GLU A CA 1
ATOM 1445 C C . GLU A 1 180 ? 0.189 16.179 -10.053 1.00 96.69 180 GLU A C 1
ATOM 1447 O O . GLU A 1 180 ? -0.751 15.393 -9.950 1.00 96.69 180 GLU A O 1
ATOM 1452 N N . ASP A 1 181 ? 0.023 17.405 -10.557 1.00 96.31 181 ASP A N 1
ATOM 1453 C CA . ASP A 1 181 ? -1.266 17.878 -11.059 1.00 96.31 181 ASP A CA 1
ATOM 1454 C C . ASP A 1 181 ? -1.711 17.070 -12.283 1.00 96.31 181 ASP A C 1
ATOM 1456 O O . ASP A 1 181 ? -2.859 16.626 -12.324 1.00 96.31 181 ASP A O 1
ATOM 1460 N N . ASP A 1 182 ? -0.796 16.766 -13.214 1.00 96.44 182 ASP A N 1
ATOM 1461 C CA . ASP A 1 182 ? -1.083 15.886 -14.356 1.00 96.44 182 ASP A CA 1
ATOM 1462 C C . ASP A 1 182 ? -1.497 14.475 -13.895 1.00 96.44 182 ASP A C 1
ATOM 1464 O O . ASP A 1 182 ? -2.422 13.877 -14.453 1.00 96.44 182 ASP A O 1
ATOM 1468 N N . MET A 1 183 ? -0.830 13.938 -12.864 1.00 97.44 183 MET A N 1
ATOM 1469 C CA . MET A 1 183 ? -1.179 12.644 -12.260 1.00 97.44 183 MET A CA 1
ATOM 1470 C C . MET A 1 183 ? -2.591 12.663 -11.683 1.00 97.44 183 MET A C 1
ATOM 1472 O O . MET A 1 183 ? -3.399 11.778 -11.981 1.00 97.44 183 MET A O 1
ATOM 1476 N N . ARG A 1 184 ? -2.913 13.701 -10.908 1.00 97.38 184 ARG A N 1
ATOM 1477 C CA . ARG A 1 184 ? -4.220 13.861 -10.272 1.00 97.38 184 ARG A CA 1
ATOM 1478 C C . ARG A 1 184 ? -5.332 14.047 -11.301 1.00 97.38 184 ARG A C 1
ATOM 1480 O O . ARG A 1 184 ? -6.413 13.476 -11.156 1.00 97.38 184 ARG A O 1
ATOM 1487 N N . GLU A 1 185 ? -5.086 14.821 -12.356 1.00 97.25 185 GLU A N 1
ATOM 1488 C CA . GLU A 1 185 ? -6.024 14.982 -13.470 1.00 97.25 185 GLU A CA 1
ATOM 1489 C C . GLU A 1 185 ? -6.266 13.664 -14.211 1.00 97.25 185 GLU A C 1
ATOM 1491 O O . GLU A 1 185 ? -7.417 13.332 -14.513 1.00 97.25 185 GLU A O 1
ATOM 1496 N N . GLU A 1 186 ? -5.220 12.874 -14.459 1.00 97.62 186 GLU A N 1
ATOM 1497 C CA . GLU A 1 186 ? -5.367 11.560 -15.082 1.00 97.62 186 GLU A CA 1
ATOM 1498 C C . GLU A 1 186 ? -6.150 10.586 -14.194 1.00 97.62 186 GLU A C 1
ATOM 1500 O O . GLU A 1 186 ? -7.040 9.891 -14.696 1.00 97.62 186 GLU A O 1
ATOM 1505 N N . ALA A 1 187 ? -5.852 10.530 -12.894 1.00 97.88 187 ALA A N 1
ATOM 1506 C CA . ALA A 1 187 ? -6.578 9.682 -11.956 1.00 97.88 187 ALA A CA 1
ATOM 1507 C C . ALA A 1 187 ? -8.072 10.042 -11.948 1.00 97.88 187 ALA A C 1
ATOM 1509 O O . ALA A 1 187 ? -8.916 9.175 -12.199 1.00 97.88 187 ALA A O 1
ATOM 1510 N N . ARG A 1 188 ? -8.403 11.336 -11.817 1.00 97.69 188 ARG A N 1
ATOM 1511 C CA . ARG A 1 188 ? -9.781 11.856 -11.913 1.00 97.69 188 ARG A CA 1
ATOM 1512 C C . ARG A 1 188 ? -10.447 11.497 -13.233 1.00 97.69 188 ARG A C 1
ATOM 1514 O O . ARG A 1 188 ? -11.611 11.098 -13.254 1.00 97.69 188 ARG A O 1
ATOM 1521 N N . ARG A 1 189 ? -9.729 11.616 -14.354 1.00 97.44 189 ARG A N 1
ATOM 1522 C CA . ARG A 1 189 ? -10.247 11.255 -15.680 1.00 97.44 189 ARG A CA 1
ATOM 1523 C C . ARG A 1 189 ? -10.594 9.766 -15.755 1.00 97.44 189 ARG A C 1
ATOM 1525 O O . ARG A 1 189 ? -11.637 9.423 -16.314 1.00 97.44 189 ARG A O 1
ATOM 1532 N N . ARG A 1 190 ? -9.749 8.883 -15.209 1.00 97.19 190 ARG A N 1
ATOM 1533 C CA . ARG A 1 190 ? -10.014 7.434 -15.143 1.00 97.19 190 ARG A CA 1
ATOM 1534 C C . ARG A 1 190 ? -11.189 7.125 -14.222 1.00 97.19 190 ARG A C 1
ATOM 1536 O O . ARG A 1 190 ? -12.084 6.395 -14.641 1.00 97.19 190 ARG A O 1
ATOM 1543 N N . GLY A 1 191 ? -11.229 7.736 -13.039 1.00 96.69 191 GLY A N 1
ATOM 1544 C CA . GLY A 1 191 ? -12.342 7.630 -12.099 1.00 96.69 191 GLY A CA 1
ATOM 1545 C C . GLY A 1 191 ? -13.664 8.038 -12.745 1.00 96.69 191 GLY A C 1
ATOM 1546 O O . GLY A 1 191 ? -14.617 7.262 -12.758 1.00 96.69 191 GLY A O 1
ATOM 1547 N N . ALA A 1 192 ? -13.719 9.216 -13.373 1.00 96.75 192 ALA A N 1
ATOM 1548 C CA . ALA A 1 192 ? -14.907 9.734 -14.057 1.00 96.75 192 ALA A CA 1
ATOM 1549 C C . ALA A 1 192 ? -15.392 8.851 -15.222 1.00 96.75 192 ALA A C 1
ATOM 1551 O O . ALA A 1 192 ? -16.573 8.890 -15.569 1.00 96.75 192 ALA A O 1
ATOM 1552 N N . ALA A 1 193 ? -14.506 8.048 -15.816 1.00 96.56 193 ALA A N 1
ATOM 1553 C CA . ALA A 1 193 ? -14.856 7.095 -16.864 1.00 96.56 193 ALA A CA 1
ATOM 1554 C C . ALA A 1 193 ? -15.463 5.783 -16.325 1.00 96.56 193 ALA A C 1
ATOM 1556 O O . ALA A 1 193 ? -15.985 4.996 -17.118 1.00 96.56 193 ALA A O 1
ATOM 1557 N N . LEU A 1 194 ? -15.421 5.533 -15.009 1.00 96.62 194 LEU A N 1
ATOM 1558 C CA . LEU A 1 194 ? -16.005 4.336 -14.405 1.00 96.62 194 LEU A CA 1
ATOM 1559 C C . LEU A 1 194 ? -17.544 4.384 -14.496 1.00 96.62 194 LEU A C 1
ATOM 1561 O O . LEU A 1 194 ? -18.174 5.274 -13.914 1.00 96.62 194 LEU A O 1
ATOM 1565 N N . PRO A 1 195 ? -18.193 3.405 -15.154 1.00 95.56 195 PRO A N 1
ATOM 1566 C CA . PRO A 1 195 ? -19.645 3.417 -15.351 1.00 95.56 195 PRO A CA 1
ATOM 1567 C C . PRO A 1 195 ? -20.436 3.275 -14.041 1.00 95.56 195 PRO A C 1
ATOM 1569 O O . PRO A 1 195 ? -21.601 3.661 -13.969 1.00 95.56 195 PRO A O 1
ATOM 1572 N N . ASP A 1 196 ? -19.821 2.715 -13.000 1.00 96.00 196 ASP A N 1
ATOM 1573 C CA . ASP A 1 196 ? -20.415 2.480 -11.689 1.00 96.00 196 ASP A CA 1
ATOM 1574 C C . ASP A 1 196 ? -19.798 3.342 -10.573 1.00 96.00 196 ASP A C 1
ATOM 1576 O O . ASP A 1 196 ? -20.078 3.082 -9.402 1.00 96.00 196 ASP A O 1
ATOM 1580 N N . ARG A 1 197 ? -19.037 4.404 -10.902 1.00 94.50 197 ARG A N 1
ATOM 1581 C CA . ARG A 1 197 ? -18.353 5.270 -9.913 1.00 94.50 197 ARG A CA 1
ATOM 1582 C C . ARG A 1 197 ? -19.278 5.732 -8.789 1.00 94.50 197 ARG A C 1
ATOM 1584 O O . ARG A 1 197 ? -18.958 5.580 -7.618 1.00 94.50 197 ARG A O 1
ATOM 1591 N N . ALA A 1 198 ? -20.464 6.236 -9.141 1.00 94.38 198 ALA A N 1
ATOM 1592 C CA . ALA A 1 198 ? -21.432 6.737 -8.164 1.00 94.38 198 ALA A CA 1
ATOM 1593 C C . ALA A 1 198 ? -21.884 5.651 -7.171 1.00 94.38 198 ALA A C 1
ATOM 1595 O O . ALA A 1 198 ? -22.070 5.930 -5.990 1.00 94.38 198 ALA A O 1
ATOM 1596 N N . LYS A 1 199 ? -22.022 4.399 -7.633 1.00 95.62 199 LYS A N 1
ATOM 1597 C CA . LYS A 1 199 ? -22.363 3.263 -6.765 1.00 95.62 199 LYS A CA 1
ATOM 1598 C C . LYS A 1 199 ? -21.201 2.896 -5.848 1.00 95.62 199 LYS A C 1
ATOM 1600 O O . LYS A 1 199 ? -21.442 2.557 -4.695 1.00 95.62 199 LYS A O 1
ATOM 1605 N N . ARG A 1 200 ? -19.963 2.969 -6.346 1.00 94.81 200 ARG A N 1
ATOM 1606 C CA . ARG A 1 200 ? -18.757 2.706 -5.548 1.00 94.81 200 ARG A CA 1
ATOM 1607 C C . ARG A 1 200 ? -18.576 3.746 -4.448 1.00 94.81 200 ARG A C 1
ATOM 1609 O O . ARG A 1 200 ? -18.386 3.352 -3.309 1.00 94.81 200 ARG A O 1
ATOM 1616 N N . ILE A 1 201 ? -18.757 5.029 -4.767 1.00 91.81 201 ILE A N 1
ATOM 1617 C CA . ILE A 1 201 ? -18.758 6.125 -3.784 1.00 91.81 201 ILE A CA 1
ATOM 1618 C C . ILE A 1 201 ? -19.829 5.887 -2.720 1.00 91.81 201 ILE A C 1
ATOM 1620 O O . ILE A 1 201 ? -19.536 5.908 -1.532 1.00 91.81 201 ILE A O 1
ATOM 1624 N N . ALA A 1 202 ? -21.070 5.614 -3.137 1.00 91.81 202 ALA A N 1
ATOM 1625 C CA . ALA A 1 202 ? -22.161 5.359 -2.200 1.00 91.81 202 ALA A CA 1
ATOM 1626 C C . ALA A 1 202 ? -21.882 4.151 -1.291 1.00 91.81 202 ALA A C 1
ATOM 1628 O O . ALA A 1 202 ? -22.186 4.205 -0.104 1.00 91.81 202 ALA A O 1
ATOM 1629 N N . LYS A 1 203 ? -21.280 3.082 -1.829 1.00 92.38 203 LYS A N 1
ATOM 1630 C CA . LYS A 1 203 ? -20.857 1.925 -1.034 1.00 92.38 203 LYS A CA 1
ATOM 1631 C C . LYS A 1 203 ? -19.731 2.284 -0.062 1.00 92.38 203 LYS A C 1
ATOM 1633 O O . LYS A 1 203 ? -19.848 1.946 1.104 1.00 92.38 203 LYS A O 1
ATOM 1638 N N . ALA A 1 204 ? -18.697 2.994 -0.512 1.00 87.69 204 ALA A N 1
ATOM 1639 C CA . ALA A 1 204 ? -17.589 3.422 0.340 1.00 87.69 204 ALA A CA 1
ATOM 1640 C C . ALA A 1 204 ? -18.070 4.309 1.500 1.00 87.69 204 ALA A C 1
ATOM 1642 O O . ALA A 1 204 ? -17.638 4.120 2.626 1.00 87.69 204 ALA A O 1
ATOM 1643 N N . LEU A 1 205 ? -19.020 5.215 1.244 1.00 85.50 205 LEU A N 1
ATOM 1644 C CA . LEU A 1 205 ? -19.655 6.033 2.283 1.00 85.50 205 LEU A CA 1
ATOM 1645 C C . LEU A 1 205 ? -20.525 5.208 3.243 1.00 85.50 205 LEU A C 1
ATOM 1647 O O . LEU A 1 205 ? -20.606 5.529 4.424 1.00 85.50 205 LEU A O 1
ATOM 1651 N N . ALA A 1 206 ? -21.198 4.165 2.750 1.00 87.56 206 ALA A N 1
ATOM 1652 C CA . ALA A 1 206 ? -22.012 3.283 3.586 1.00 87.56 206 ALA A CA 1
ATOM 1653 C C . ALA A 1 206 ? -21.158 2.371 4.481 1.00 87.56 206 ALA A C 1
ATOM 1655 O O . ALA A 1 206 ? -21.545 2.108 5.617 1.00 87.56 206 ALA A O 1
ATOM 1656 N N . ASP A 1 207 ? -20.012 1.925 3.967 1.00 87.94 207 ASP A N 1
ATOM 1657 C CA . ASP A 1 207 ? -19.046 1.082 4.673 1.00 87.94 207 ASP A CA 1
ATOM 1658 C C . ASP A 1 207 ? -18.022 1.914 5.481 1.00 87.94 207 ASP A C 1
ATOM 1660 O O . ASP A 1 207 ? -17.138 1.342 6.118 1.00 87.94 207 ASP A O 1
ATOM 1664 N N . GLU A 1 208 ? -18.106 3.254 5.449 1.00 86.19 208 GLU A N 1
ATOM 1665 C CA . GLU A 1 208 ? -17.163 4.142 6.139 1.00 86.19 208 GLU A CA 1
ATOM 1666 C C . GLU A 1 208 ? -17.191 3.862 7.655 1.00 86.19 208 GLU A C 1
ATOM 1668 O O . GLU A 1 208 ? -18.273 3.874 8.261 1.00 86.19 208 GLU A O 1
ATOM 1673 N N . PRO A 1 209 ? -16.023 3.634 8.292 1.00 88.25 209 PRO A N 1
ATOM 1674 C CA . PRO A 1 209 ? -15.950 3.398 9.724 1.00 88.25 209 PRO A CA 1
ATOM 1675 C C . PRO A 1 209 ? -16.635 4.499 10.533 1.00 88.25 209 PRO A C 1
ATOM 1677 O O . PRO A 1 209 ? -16.546 5.686 10.213 1.00 88.25 209 PRO A O 1
ATOM 1680 N N . ARG A 1 210 ? -17.282 4.109 11.634 1.00 88.88 210 ARG A N 1
ATOM 1681 C CA . ARG A 1 210 ? -18.053 5.020 12.491 1.00 88.88 210 ARG A CA 1
ATOM 1682 C C . ARG A 1 210 ? -17.277 6.283 12.881 1.00 88.88 210 ARG A C 1
ATOM 1684 O O . ARG A 1 210 ? -17.806 7.378 12.705 1.00 88.88 210 ARG A O 1
ATOM 1691 N N . TYR A 1 211 ? -16.031 6.131 13.327 1.00 89.81 211 TYR A N 1
ATOM 1692 C CA . TYR A 1 211 ? -15.182 7.253 13.735 1.00 89.81 211 TYR A CA 1
ATOM 1693 C C . TYR A 1 211 ? -14.922 8.244 12.588 1.00 89.81 211 TYR A C 1
ATOM 1695 O O . TYR A 1 211 ? -14.933 9.453 12.804 1.00 89.81 211 TYR A O 1
ATOM 1703 N N . LEU A 1 212 ? -14.762 7.755 11.354 1.00 90.75 212 LEU A N 1
ATOM 1704 C CA . LEU A 1 212 ? -14.557 8.596 10.174 1.00 90.75 212 LEU A CA 1
ATOM 1705 C C . LEU A 1 212 ? -15.794 9.422 9.834 1.00 90.75 212 LEU A C 1
ATOM 1707 O O . LEU A 1 212 ? -15.674 10.622 9.573 1.00 90.75 212 LEU A O 1
ATOM 1711 N N . ARG A 1 213 ? -16.981 8.809 9.925 1.00 91.38 213 ARG A N 1
ATOM 1712 C CA . ARG A 1 213 ? -18.255 9.518 9.733 1.00 91.38 213 ARG A CA 1
ATOM 1713 C C . ARG A 1 213 ? -18.379 10.686 10.713 1.00 91.38 213 ARG A C 1
ATOM 1715 O O . ARG A 1 213 ? -18.799 11.774 10.318 1.00 91.38 213 ARG A O 1
ATOM 1722 N N . PHE A 1 214 ? -17.976 10.487 11.970 1.00 94.50 214 PHE A N 1
ATOM 1723 C CA . PHE A 1 214 ? -17.986 11.551 12.974 1.00 94.50 214 PHE A CA 1
ATOM 1724 C C . PHE A 1 214 ? -16.933 12.621 12.732 1.00 94.50 214 PHE A C 1
ATOM 1726 O O . PHE A 1 214 ? -17.282 13.795 12.788 1.00 94.50 214 PHE A O 1
ATOM 1733 N N . ILE A 1 215 ? -15.691 12.258 12.400 1.00 95.06 215 ILE A N 1
ATOM 1734 C CA . ILE A 1 215 ? -14.648 13.240 12.066 1.00 95.06 215 ILE A CA 1
ATOM 1735 C C . ILE A 1 215 ? -15.118 14.141 10.920 1.00 95.06 215 ILE A C 1
ATOM 1737 O O . ILE A 1 215 ? -15.061 15.361 11.040 1.00 95.06 215 ILE A O 1
ATOM 1741 N N . ARG A 1 216 ? -15.678 13.576 9.841 1.00 93.25 216 ARG A N 1
ATOM 1742 C CA . ARG A 1 216 ? -16.207 14.376 8.721 1.00 93.25 216 ARG A CA 1
ATOM 1743 C C . ARG A 1 216 ? -17.361 15.286 9.137 1.00 93.25 216 ARG A C 1
ATOM 1745 O O . ARG A 1 216 ? -17.436 16.424 8.675 1.00 93.25 216 ARG A O 1
ATOM 1752 N N . ALA A 1 217 ? -18.270 14.795 9.979 1.00 94.69 217 ALA A N 1
ATOM 1753 C CA . ALA A 1 217 ? -19.379 15.594 10.488 1.00 94.69 217 ALA A CA 1
ATOM 1754 C C . ALA A 1 217 ? -18.894 16.742 11.392 1.00 94.69 217 ALA A C 1
ATOM 1756 O O . ALA A 1 217 ? -19.389 17.856 11.253 1.00 94.69 217 ALA A O 1
ATOM 1757 N N . LEU A 1 218 ? -17.889 16.496 12.237 1.00 97.38 218 LEU A N 1
ATOM 1758 C CA . LEU A 1 218 ? -17.248 17.500 13.088 1.00 97.38 218 LEU A CA 1
ATOM 1759 C C . LEU A 1 218 ? -16.497 18.551 12.267 1.00 97.38 218 LEU A C 1
ATOM 1761 O O . LEU A 1 218 ? -16.726 19.737 12.466 1.00 97.38 218 LEU A O 1
ATOM 1765 N N . CYS A 1 219 ? -15.681 18.146 11.287 1.00 97.06 219 CYS A N 1
ATOM 1766 C CA . CYS A 1 219 ? -15.022 19.083 10.370 1.00 97.06 219 CYS A CA 1
ATOM 1767 C C . CYS A 1 219 ? -16.048 19.977 9.662 1.00 97.06 219 CYS A C 1
ATOM 1769 O O . CYS A 1 219 ? -15.882 21.192 9.599 1.00 97.06 219 CYS A O 1
ATOM 1771 N N . LYS A 1 220 ? -17.161 19.395 9.196 1.00 96.50 220 LYS A N 1
ATOM 1772 C CA . LYS A 1 220 ? -18.248 20.154 8.570 1.00 96.50 220 LYS A CA 1
ATOM 1773 C C . LYS A 1 220 ? -18.912 21.141 9.535 1.00 96.50 220 LYS A C 1
ATOM 1775 O O . LYS A 1 220 ? -19.195 22.262 9.121 1.00 96.50 220 LYS A O 1
ATOM 1780 N N . GLU A 1 221 ? -19.174 20.738 10.777 1.00 97.38 221 GLU A N 1
ATOM 1781 C CA . GLU A 1 221 ? -19.737 21.611 11.819 1.00 97.38 221 GLU A CA 1
ATOM 1782 C C . GLU A 1 221 ? -18.770 22.753 12.177 1.00 97.38 221 GLU A C 1
ATOM 1784 O O . GLU A 1 221 ? -19.186 23.899 12.330 1.00 97.38 221 GLU A O 1
ATOM 1789 N N . ALA A 1 222 ? -17.468 22.460 12.223 1.00 96.81 222 ALA A N 1
ATOM 1790 C CA . ALA A 1 222 ? -16.403 23.428 12.469 1.00 96.81 222 ALA A CA 1
ATOM 1791 C C . ALA A 1 222 ? -16.087 24.330 11.259 1.00 96.81 222 ALA A C 1
ATOM 1793 O O . ALA A 1 222 ? -15.367 25.316 11.412 1.00 96.81 222 ALA A O 1
ATOM 1794 N N . GLY A 1 223 ? -16.602 24.009 10.066 1.00 97.00 223 GLY A N 1
ATOM 1795 C CA . GLY A 1 223 ? -16.282 24.714 8.823 1.00 97.00 223 GLY A CA 1
ATOM 1796 C C . GLY A 1 223 ? -14.846 24.497 8.331 1.00 97.00 223 GLY A C 1
ATOM 1797 O O . GLY A 1 223 ? -14.310 25.388 7.681 1.00 97.00 223 GLY A O 1
ATOM 1798 N N . GLN A 1 224 ? -14.245 23.349 8.653 1.00 97.62 224 GLN A N 1
ATOM 1799 C CA 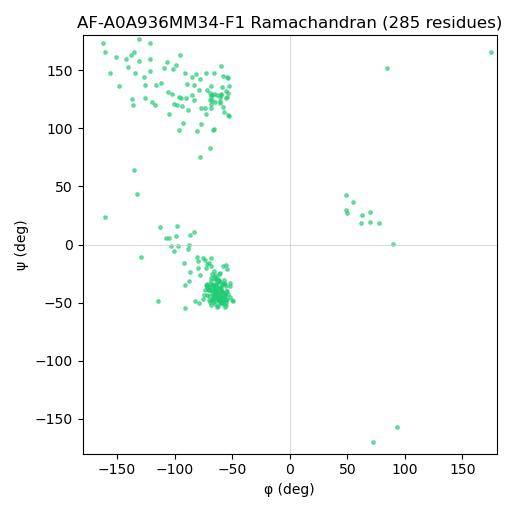. GLN A 1 224 ? -12.864 22.977 8.328 1.00 97.62 224 GLN A CA 1
ATOM 1800 C C . GLN A 1 224 ? -12.817 21.870 7.267 1.00 97.62 224 GLN A C 1
ATOM 1802 O O . GLN A 1 224 ? -13.721 21.027 7.184 1.00 97.62 224 GLN A O 1
ATOM 1807 N N . GLU A 1 225 ? -11.746 21.836 6.479 1.00 94.06 225 GLU A N 1
ATOM 1808 C CA . GLU A 1 225 ? -11.486 20.777 5.502 1.00 94.06 225 GLU A CA 1
ATOM 1809 C C . GLU A 1 225 ? -10.591 19.696 6.118 1.00 94.06 225 GLU A C 1
ATOM 1811 O O . GLU A 1 225 ? -9.518 19.980 6.640 1.00 94.06 225 GLU A O 1
ATOM 1816 N N . LEU A 1 226 ? -11.037 18.436 6.073 1.00 94.12 226 LEU A N 1
ATOM 1817 C CA . LEU A 1 226 ? -10.236 17.295 6.522 1.00 94.12 226 LEU A CA 1
ATOM 1818 C C . LEU A 1 226 ? -9.135 17.002 5.495 1.00 94.12 226 LEU A C 1
ATOM 1820 O O . LEU A 1 226 ? -9.447 16.608 4.371 1.00 94.12 226 LEU A O 1
ATOM 1824 N N . GLU A 1 227 ? -7.874 17.117 5.907 1.00 90.06 227 GLU A N 1
ATOM 1825 C CA . GLU A 1 227 ? -6.707 16.821 5.068 1.00 90.06 227 GLU A CA 1
ATOM 1826 C C . GLU A 1 227 ? -6.254 15.360 5.205 1.00 90.06 227 GLU A C 1
ATOM 1828 O O . GLU A 1 227 ? -5.846 14.747 4.222 1.00 9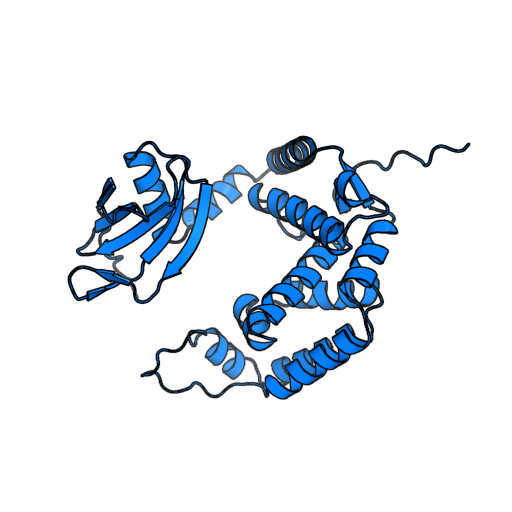0.06 227 GLU A O 1
ATOM 1833 N N . GLY A 1 228 ? -6.370 14.760 6.397 1.00 83.94 228 GLY A N 1
ATOM 1834 C CA . GLY A 1 228 ? -6.017 13.350 6.594 1.00 83.94 228 GLY A CA 1
ATOM 1835 C C . GLY A 1 228 ? -6.094 12.867 8.041 1.00 83.94 228 GLY A C 1
ATOM 1836 O O . GLY A 1 228 ? -6.158 13.665 8.972 1.00 83.94 228 GLY A O 1
ATOM 1837 N N . LEU A 1 229 ? -6.076 11.546 8.238 1.00 87.12 229 LEU A N 1
ATOM 1838 C CA . LEU A 1 229 ? -5.886 10.918 9.554 1.00 87.12 229 LEU A CA 1
ATOM 1839 C C . LEU A 1 229 ? -4.401 10.670 9.788 1.00 87.12 229 LEU A C 1
ATOM 1841 O O . LEU A 1 229 ? -3.679 10.359 8.845 1.00 87.12 229 LEU A O 1
ATOM 1845 N N . THR A 1 230 ? -3.960 10.756 11.039 1.00 79.06 230 THR A N 1
ATOM 1846 C CA . THR A 1 230 ? -2.546 10.556 11.379 1.00 79.06 230 THR A CA 1
ATOM 1847 C C . THR A 1 230 ? -2.315 9.331 12.241 1.00 79.06 230 THR A C 1
ATOM 1849 O O . THR A 1 230 ? -1.435 8.536 11.935 1.00 79.06 230 THR A O 1
ATOM 1852 N N . THR A 1 231 ? -3.078 9.158 13.318 1.00 82.19 231 THR A N 1
ATOM 1853 C CA . THR A 1 231 ? -2.897 8.024 14.230 1.00 82.19 231 THR A CA 1
ATOM 1854 C C . THR A 1 231 ? -4.142 7.776 15.077 1.00 82.19 231 THR A C 1
ATOM 1856 O O . THR A 1 231 ? -5.034 8.623 15.164 1.00 82.19 231 THR A O 1
ATOM 1859 N N . ILE A 1 232 ? -4.199 6.611 15.712 1.00 85.62 232 ILE A N 1
ATOM 1860 C CA . ILE A 1 232 ? -5.204 6.256 16.709 1.00 85.62 232 ILE A CA 1
ATOM 1861 C C . ILE A 1 232 ? -4.460 6.032 18.023 1.00 85.62 232 ILE A C 1
ATOM 1863 O O . ILE A 1 232 ? -3.602 5.159 18.103 1.00 85.62 232 ILE A O 1
ATOM 1867 N N . ASP A 1 233 ? -4.794 6.817 19.042 1.00 85.06 233 ASP A N 1
ATOM 1868 C CA . ASP A 1 233 ? -4.355 6.605 20.418 1.00 85.06 233 ASP A CA 1
ATOM 1869 C C . ASP A 1 233 ? -5.429 5.762 21.127 1.00 85.06 233 ASP A C 1
ATOM 1871 O O . ASP A 1 233 ? -6.516 6.270 21.423 1.00 85.06 233 ASP A O 1
ATOM 1875 N N . PRO A 1 234 ? -5.192 4.458 21.356 1.00 81.94 234 PRO A N 1
ATOM 1876 C CA . PRO A 1 234 ? -6.196 3.580 21.943 1.00 81.94 234 PRO A CA 1
ATOM 1877 C C . PRO A 1 234 ? -6.469 3.875 23.424 1.00 81.94 234 PRO A C 1
ATOM 1879 O O . PRO A 1 234 ? -7.486 3.405 23.930 1.00 81.94 234 PRO A O 1
ATOM 1882 N N . ARG A 1 235 ? -5.590 4.624 24.109 1.00 82.75 235 ARG A N 1
ATOM 1883 C CA . ARG A 1 235 ? -5.588 4.809 25.570 1.00 82.75 235 ARG A CA 1
ATOM 1884 C C . ARG A 1 235 ? -5.431 6.285 25.950 1.00 82.75 235 ARG A C 1
ATOM 1886 O O . ARG A 1 235 ? -4.702 6.638 26.881 1.00 82.75 235 ARG A O 1
ATOM 1893 N N . HIS A 1 236 ? -6.145 7.152 25.248 1.00 87.50 236 HIS A N 1
ATOM 1894 C CA . HIS A 1 236 ? -6.148 8.577 25.520 1.00 87.50 236 HIS A CA 1
ATOM 1895 C C . HIS A 1 236 ? -6.813 8.871 26.867 1.00 87.50 236 HIS A C 1
ATOM 1897 O O . HIS A 1 236 ? -7.965 8.508 27.094 1.00 87.50 236 HIS A O 1
ATOM 1903 N N . ALA A 1 237 ? -6.113 9.554 27.770 1.00 89.12 237 ALA A N 1
ATOM 1904 C CA . ALA A 1 237 ? -6.695 9.959 29.045 1.00 89.12 237 ALA A CA 1
ATOM 1905 C C . ALA A 1 237 ? -7.616 11.176 28.855 1.00 89.12 237 ALA A C 1
ATOM 1907 O O . ALA A 1 237 ? -7.148 12.258 28.494 1.00 89.12 237 ALA A O 1
ATOM 1908 N N . PHE A 1 238 ? -8.907 11.024 29.151 1.00 88.31 238 PHE A N 1
ATOM 1909 C CA . PHE A 1 238 ? -9.897 12.100 29.112 1.00 88.31 238 PHE A CA 1
ATOM 1910 C C . PHE A 1 238 ? -10.802 12.025 30.345 1.00 88.31 238 PHE A C 1
ATOM 1912 O O . PHE A 1 238 ? -11.343 10.972 30.652 1.00 88.31 238 PHE A O 1
ATOM 1919 N N . GLU A 1 239 ? -10.901 13.122 31.101 1.00 87.44 239 GLU A N 1
ATOM 1920 C CA . GLU A 1 239 ? -11.715 13.226 32.332 1.00 87.44 239 GLU A CA 1
ATOM 1921 C C . GLU A 1 239 ? -11.515 12.101 33.375 1.00 87.44 239 GLU A C 1
ATOM 1923 O O . GLU A 1 239 ? -12.368 11.841 34.218 1.00 87.44 239 GLU A O 1
ATOM 1928 N N . GLY A 1 240 ? -10.330 11.483 33.393 1.00 84.69 240 GLY A N 1
ATOM 1929 C CA . GLY A 1 240 ? -9.994 10.392 34.316 1.00 84.69 240 GLY A CA 1
ATOM 1930 C C . GLY A 1 240 ? -10.334 8.994 33.793 1.00 84.69 240 GLY A C 1
ATOM 1931 O O . GLY A 1 240 ? -10.039 8.017 34.479 1.00 84.69 240 GLY A O 1
ATOM 1932 N N . GLU A 1 241 ? -10.877 8.894 32.582 1.00 86.00 241 GLU A N 1
ATOM 1933 C CA . GLU A 1 241 ? -11.135 7.649 31.862 1.00 86.00 241 GLU A CA 1
ATOM 1934 C C . GLU A 1 241 ? -10.138 7.464 30.710 1.00 86.00 241 GLU A C 1
ATOM 1936 O O . GLU A 1 241 ? -9.535 8.423 30.220 1.00 86.00 241 GLU A O 1
ATOM 1941 N N . GLN A 1 242 ? -9.941 6.214 30.283 1.00 87.38 242 GLN A N 1
ATOM 1942 C CA . GLN A 1 242 ? -9.222 5.914 29.047 1.00 87.38 242 GLN A CA 1
ATOM 1943 C C . GLN A 1 242 ? -10.229 5.785 27.910 1.00 87.38 242 GLN A C 1
ATOM 1945 O O . GLN A 1 242 ? -11.107 4.925 27.941 1.00 87.38 242 GLN A O 1
ATOM 1950 N N . VAL A 1 243 ? -10.082 6.641 26.906 1.00 89.00 243 VAL A N 1
ATOM 1951 C CA . VAL A 1 243 ? -10.893 6.653 25.690 1.00 89.00 243 VAL A CA 1
ATOM 1952 C C . VAL A 1 243 ? -9.996 6.476 24.472 1.00 89.00 243 VAL A C 1
ATOM 1954 O O . VAL A 1 243 ? -8.798 6.743 24.509 1.00 89.00 243 VAL A O 1
ATOM 1957 N N . ARG A 1 244 ? -10.576 6.052 23.352 1.00 90.12 244 ARG A N 1
ATOM 1958 C CA . ARG A 1 244 ? -9.856 6.014 22.078 1.00 90.12 244 ARG A CA 1
ATOM 1959 C C . ARG A 1 244 ? -9.901 7.395 21.424 1.00 90.12 244 ARG A C 1
ATOM 1961 O O . ARG A 1 244 ? -10.990 7.916 21.187 1.00 90.12 244 ARG A O 1
ATOM 1968 N N . ALA A 1 245 ? -8.739 7.960 21.104 1.00 93.31 245 ALA A N 1
ATOM 1969 C CA . ALA A 1 245 ? -8.623 9.206 20.357 1.00 93.31 245 ALA A CA 1
ATOM 1970 C C . ALA A 1 245 ? -8.166 8.954 18.918 1.00 93.31 245 ALA A C 1
ATOM 1972 O O . ALA A 1 245 ? -7.187 8.260 18.655 1.00 93.31 245 ALA A O 1
ATOM 1973 N N . TYR A 1 246 ? -8.872 9.563 17.974 1.00 94.94 246 TYR A N 1
ATOM 1974 C CA . TYR A 1 246 ? -8.555 9.509 16.552 1.00 94.94 246 TYR A CA 1
ATOM 1975 C C . TYR A 1 246 ? -7.940 10.842 16.143 1.00 94.94 246 TYR A C 1
ATOM 1977 O O . TYR A 1 246 ? -8.625 11.864 16.156 1.00 94.94 246 TYR A O 1
ATOM 1985 N N . HIS A 1 247 ? -6.656 10.850 15.801 1.00 95.75 247 HIS A N 1
ATOM 1986 C CA . HIS A 1 247 ? -5.926 12.054 15.417 1.00 95.75 247 HIS A CA 1
ATOM 1987 C C . HIS A 1 247 ? -6.029 12.315 13.912 1.00 95.75 247 HIS A C 1
ATOM 1989 O O . HIS A 1 247 ? -5.920 11.399 13.093 1.00 95.75 247 HIS A O 1
ATOM 1995 N N . PHE A 1 248 ? -6.220 13.583 13.549 1.00 95.75 248 PHE A N 1
ATOM 1996 C CA . PHE A 1 248 ? -6.372 14.020 12.164 1.00 95.75 248 PHE A CA 1
ATOM 1997 C C . PHE A 1 248 ? -5.875 15.457 11.959 1.00 95.75 248 PHE A C 1
ATOM 1999 O O . PHE A 1 248 ? -5.694 16.217 12.912 1.00 95.75 248 PHE A O 1
ATOM 2006 N N . ILE A 1 249 ? -5.614 15.811 10.703 1.00 96.06 249 ILE A N 1
ATOM 2007 C CA . ILE A 1 249 ? -5.193 17.141 10.263 1.00 96.06 249 ILE A CA 1
ATOM 2008 C C . ILE A 1 249 ? -6.316 17.763 9.443 1.00 96.06 249 ILE A C 1
ATOM 2010 O O . ILE A 1 249 ? -6.960 17.096 8.629 1.00 96.06 249 ILE A O 1
ATOM 2014 N N . THR A 1 250 ? -6.530 19.047 9.673 1.00 96.31 250 THR A N 1
ATOM 2015 C CA . THR A 1 250 ? -7.387 19.915 8.871 1.00 96.31 250 THR A CA 1
ATOM 2016 C C . THR A 1 250 ? -6.573 21.080 8.322 1.00 96.31 250 THR A C 1
ATOM 2018 O O . THR A 1 250 ? -5.461 21.323 8.793 1.00 96.31 250 THR A O 1
ATOM 2021 N N . ASP A 1 251 ? -7.182 21.891 7.466 1.00 95.12 251 ASP A N 1
ATOM 2022 C CA . ASP A 1 251 ? -6.664 23.204 7.058 1.00 95.12 251 ASP A CA 1
ATOM 2023 C C . ASP A 1 251 ? -6.356 24.152 8.244 1.00 95.12 251 ASP A C 1
ATOM 2025 O O . ASP A 1 251 ? -5.525 25.052 8.135 1.00 95.12 251 ASP A O 1
ATOM 2029 N N . GLU A 1 252 ? -6.954 23.903 9.415 1.00 95.94 252 GLU A N 1
ATOM 2030 C CA . GLU A 1 252 ? -6.695 24.609 10.684 1.00 95.94 252 GLU A CA 1
ATOM 2031 C C . GLU A 1 252 ? -5.715 23.883 11.641 1.00 95.94 252 GLU A C 1
ATOM 2033 O O . GLU A 1 252 ? -5.645 24.193 12.839 1.00 95.94 252 GLU A O 1
ATOM 2038 N N . GLY A 1 253 ? -4.959 22.903 11.136 1.00 94.94 253 GLY A N 1
ATOM 2039 C CA . GLY A 1 253 ? -3.922 22.176 11.872 1.00 94.94 253 GLY A CA 1
ATOM 2040 C C . GLY A 1 253 ? -4.382 20.874 12.540 1.00 94.94 253 GLY A C 1
ATOM 2041 O O . GLY A 1 253 ? -5.341 20.224 12.120 1.00 94.94 253 GLY A O 1
ATOM 2042 N N . HIS A 1 254 ? -3.643 20.447 13.569 1.00 96.94 254 HIS A N 1
ATOM 2043 C CA . HIS A 1 254 ? -3.841 19.149 14.224 1.00 96.94 254 HIS A CA 1
ATOM 2044 C C . HIS A 1 254 ? -5.019 19.136 15.197 1.00 96.94 254 HIS A C 1
ATOM 2046 O O . HIS A 1 254 ? -5.135 19.987 16.084 1.00 96.94 254 HIS A O 1
ATOM 2052 N N . HIS A 1 255 ? -5.835 18.094 15.079 1.00 98.00 255 HIS A N 1
ATOM 2053 C CA . HIS A 1 255 ? -6.986 17.821 15.922 1.00 98.00 255 HIS A CA 1
ATOM 2054 C C . HIS A 1 255 ? -7.022 16.348 16.334 1.00 98.00 255 HIS A C 1
ATOM 2056 O O . HIS A 1 255 ? -6.330 15.485 15.784 1.00 98.00 255 HIS A O 1
ATOM 2062 N N . TYR A 1 256 ? -7.845 16.053 17.332 1.00 97.31 256 TYR A N 1
ATOM 2063 C CA . TYR A 1 256 ? -8.248 14.692 17.636 1.00 97.31 256 TYR A CA 1
ATOM 2064 C C . TYR A 1 256 ? -9.719 14.639 18.020 1.00 97.31 256 TYR A C 1
ATOM 2066 O O . TYR A 1 256 ? -10.287 15.623 18.492 1.00 97.31 256 TYR A O 1
ATOM 2074 N N . MET A 1 257 ? -10.338 13.491 17.772 1.00 97.19 257 MET A N 1
ATOM 2075 C CA . MET A 1 257 ? -11.718 13.216 18.139 1.00 97.19 257 MET A CA 1
ATOM 2076 C C . MET A 1 257 ? -11.767 12.088 19.159 1.00 97.19 257 MET A C 1
ATOM 2078 O O . MET A 1 257 ? -11.061 11.091 19.006 1.00 97.19 257 MET A O 1
ATOM 2082 N N . ILE A 1 258 ? -12.612 12.257 20.170 1.00 96.25 258 ILE A N 1
ATOM 2083 C CA . ILE A 1 258 ? -12.979 11.215 21.131 1.00 96.25 258 ILE A CA 1
ATOM 2084 C C . ILE A 1 258 ? -14.493 11.000 21.101 1.00 96.25 258 ILE A C 1
ATOM 2086 O O . ILE A 1 258 ? -15.251 11.942 20.860 1.00 96.25 258 ILE A O 1
ATOM 2090 N N . GLU A 1 259 ? -14.929 9.774 21.378 1.00 93.94 259 GLU A N 1
ATOM 2091 C CA . GLU A 1 259 ? -16.320 9.479 21.727 1.00 93.94 259 GLU A CA 1
ATOM 2092 C C . GLU A 1 259 ? -16.422 9.385 23.257 1.00 93.94 259 GLU A C 1
ATOM 2094 O O . GLU A 1 259 ? -15.744 8.561 23.868 1.00 93.94 259 GLU A O 1
ATOM 2099 N N . HIS A 1 260 ? -17.235 10.239 23.879 1.00 92.38 260 HIS A N 1
ATOM 2100 C CA . HIS A 1 260 ? -17.450 10.272 25.328 1.00 92.38 260 HIS A CA 1
ATOM 2101 C C . HIS A 1 260 ? -18.886 10.724 25.631 1.00 92.38 260 HIS A C 1
ATOM 2103 O O . HIS A 1 260 ? -19.397 11.637 24.980 1.00 92.38 260 HIS A O 1
ATOM 2109 N N . ASP A 1 261 ? -19.561 10.053 26.569 1.00 90.06 261 ASP A N 1
ATOM 2110 C CA . ASP A 1 261 ? -20.944 10.348 26.982 1.00 90.06 261 ASP A CA 1
ATOM 2111 C C . ASP A 1 261 ? -21.952 10.498 25.822 1.00 90.06 261 ASP A C 1
ATOM 2113 O O . ASP A 1 261 ? -22.801 11.394 25.786 1.00 90.06 261 ASP A O 1
ATOM 2117 N N . GLY A 1 262 ? -21.864 9.603 24.831 1.00 91.56 262 GLY A N 1
ATOM 2118 C CA . GLY A 1 262 ? -22.762 9.597 23.671 1.00 91.56 262 GLY A CA 1
ATOM 2119 C C . GLY A 1 262 ? -22.558 10.778 22.718 1.00 91.56 262 GLY A C 1
ATOM 2120 O O . GLY A 1 262 ? -23.460 11.101 21.940 1.00 91.56 262 GLY A O 1
ATOM 2121 N N . ARG A 1 263 ? -21.396 11.437 22.776 1.00 95.31 263 ARG A N 1
ATOM 2122 C CA . ARG A 1 263 ? -21.000 12.547 21.905 1.00 95.31 263 ARG A CA 1
ATOM 2123 C C . ARG A 1 263 ? -19.653 12.256 21.266 1.00 95.31 263 ARG A C 1
ATOM 2125 O O . ARG A 1 263 ? -18.773 11.684 21.898 1.00 95.31 263 ARG A O 1
ATOM 2132 N N . ALA A 1 264 ? -19.490 12.690 20.023 1.00 96.88 264 ALA A N 1
ATOM 2133 C CA . ALA A 1 264 ? -18.180 12.791 19.399 1.00 96.88 264 ALA A CA 1
ATOM 2134 C C . ALA A 1 264 ? -17.698 14.234 19.561 1.00 96.88 264 ALA A C 1
ATOM 2136 O O . ALA A 1 264 ? -18.427 15.170 19.225 1.00 96.88 264 ALA A O 1
ATOM 2137 N N . ILE A 1 265 ? -16.497 14.413 20.104 1.00 97.69 265 ILE A N 1
ATOM 2138 C CA . ILE A 1 265 ? -15.952 15.714 20.495 1.00 97.69 265 ILE A CA 1
ATOM 2139 C C . ILE A 1 265 ? -14.672 15.953 19.706 1.00 97.69 265 ILE A C 1
ATOM 2141 O O . ILE A 1 265 ? -13.746 15.151 19.779 1.00 97.69 265 ILE A O 1
ATOM 2145 N N . MET A 1 266 ? -14.618 17.053 18.958 1.00 98.12 266 MET A N 1
ATOM 2146 C CA . MET A 1 266 ? -13.417 17.505 18.262 1.00 98.12 266 MET A CA 1
ATOM 2147 C C . MET A 1 266 ? -12.613 18.425 19.171 1.00 98.12 266 MET A C 1
ATOM 2149 O O . MET A 1 266 ? -13.131 19.432 19.651 1.00 98.12 266 MET A O 1
ATOM 2153 N N . ILE A 1 267 ? -11.337 18.109 19.365 1.00 98.00 267 ILE A N 1
ATOM 2154 C CA . ILE A 1 267 ? -10.441 18.827 20.266 1.00 98.00 267 ILE A CA 1
ATOM 2155 C C . ILE A 1 267 ? -9.191 19.256 19.499 1.00 98.00 267 ILE A C 1
ATOM 2157 O O . ILE A 1 267 ? -8.619 18.487 18.720 1.00 98.00 267 ILE A O 1
ATOM 2161 N N . ARG A 1 268 ? -8.743 20.495 19.718 1.00 97.06 268 ARG A N 1
ATOM 2162 C CA . ARG A 1 268 ? -7.499 21.001 19.133 1.00 97.06 268 ARG A CA 1
ATOM 2163 C C . ARG A 1 268 ? -6.301 20.280 19.745 1.00 97.06 268 ARG A C 1
ATOM 2165 O O . ARG A 1 268 ? -6.138 20.239 20.965 1.00 97.06 268 ARG A O 1
ATOM 2172 N N . GLY A 1 269 ? -5.433 19.736 18.897 1.00 92.75 269 GLY A N 1
ATOM 2173 C CA . GLY A 1 269 ? -4.306 18.905 19.315 1.00 92.75 269 GLY A CA 1
ATOM 2174 C C . GLY A 1 269 ? -3.323 19.620 20.239 1.00 92.75 269 GLY A C 1
ATOM 2175 O O . GLY A 1 269 ? -2.881 19.031 21.229 1.00 92.75 269 GLY A O 1
ATOM 2176 N N . GLU A 1 270 ? -3.045 20.892 19.950 1.00 90.12 270 GLU A N 1
ATOM 2177 C CA . GLU A 1 270 ? -2.090 21.723 20.689 1.00 90.12 270 GLU A CA 1
ATOM 2178 C C . GLU A 1 270 ? -2.659 22.271 22.002 1.00 90.12 270 GLU A C 1
ATOM 2180 O O . GLU A 1 270 ? -2.023 22.150 23.048 1.00 90.12 270 GLU A O 1
ATOM 2185 N N . THR A 1 271 ? -3.852 22.874 21.960 1.00 93.31 271 THR A N 1
ATOM 2186 C CA . THR A 1 271 ? -4.419 23.596 23.114 1.00 93.31 271 THR A CA 1
ATOM 2187 C C . THR A 1 271 ? -5.296 22.727 24.002 1.00 93.31 271 THR A C 1
ATOM 2189 O O . THR A 1 271 ? -5.567 23.111 25.136 1.00 93.31 271 THR A O 1
ATOM 2192 N N . LYS A 1 272 ? -5.718 21.554 23.510 1.00 92.88 272 LYS A N 1
ATOM 2193 C CA . LYS A 1 272 ? -6.682 20.660 24.169 1.00 92.88 272 LYS A CA 1
ATOM 2194 C C . LYS A 1 272 ? -8.063 21.292 24.381 1.00 92.88 272 LYS A C 1
ATOM 2196 O O . LYS A 1 272 ? -8.847 20.805 25.188 1.00 92.88 272 LYS A O 1
ATOM 2201 N N . GLU A 1 273 ? -8.371 22.362 23.653 1.00 95.38 273 GLU A N 1
ATOM 2202 C CA . GLU A 1 273 ? -9.678 23.019 23.694 1.00 95.38 273 GLU A CA 1
ATOM 2203 C C . GLU A 1 273 ? -10.671 22.311 22.770 1.00 95.38 273 GLU A C 1
ATOM 2205 O O . GLU A 1 273 ? -10.337 21.964 21.632 1.00 95.38 273 GLU A O 1
ATOM 2210 N N . GLU A 1 274 ? -11.900 22.122 23.250 1.00 97.00 274 GLU A N 1
ATOM 2211 C CA . GLU A 1 274 ? -13.011 21.652 22.423 1.00 97.00 274 GLU A CA 1
ATOM 2212 C C . GLU A 1 274 ? -13.318 22.676 21.319 1.00 97.00 274 GLU A C 1
ATOM 2214 O O . GLU A 1 274 ? -13.495 23.867 21.578 1.00 97.00 274 GLU A O 1
ATOM 2219 N N . VAL A 1 275 ? -13.385 22.194 20.078 1.00 97.56 275 VAL A N 1
ATOM 2220 C CA . VAL A 1 275 ? -13.746 22.979 18.891 1.00 97.56 275 VAL A CA 1
ATOM 2221 C C . VAL A 1 275 ? -15.252 22.910 18.662 1.00 97.56 275 VAL A C 1
ATOM 2223 O O . VAL A 1 275 ? -15.919 23.935 18.545 1.00 97.56 275 VAL A O 1
ATOM 2226 N N . CYS A 1 276 ? -15.784 21.691 18.580 1.00 97.69 276 CYS A N 1
ATOM 2227 C CA . CYS A 1 276 ? -17.205 21.407 18.433 1.00 97.69 276 CYS A CA 1
ATOM 2228 C C . CYS A 1 276 ? -17.489 19.953 18.822 1.00 97.69 276 CYS A C 1
ATOM 2230 O O . CYS A 1 276 ? -16.578 19.156 19.065 1.00 97.69 276 CYS A O 1
ATOM 2232 N N . SER A 1 277 ? -18.767 19.602 18.856 1.00 97.00 277 SER A N 1
ATOM 2233 C CA . SER A 1 277 ? -19.215 18.276 19.255 1.00 97.00 277 SER A CA 1
ATOM 2234 C C . SER A 1 277 ? -20.582 17.960 18.659 1.00 97.00 277 SER A C 1
ATOM 2236 O O . SER A 1 277 ? -21.417 18.844 18.463 1.00 97.00 277 SER A O 1
ATOM 2238 N N . ILE A 1 278 ? -20.808 16.681 18.370 1.00 96.62 278 ILE A N 1
ATOM 2239 C CA . ILE A 1 278 ? -22.033 16.164 17.753 1.00 96.62 278 ILE A CA 1
ATOM 2240 C C . ILE A 1 278 ? -22.556 14.967 18.542 1.00 96.62 278 ILE A C 1
ATOM 2242 O O . ILE A 1 278 ? -21.801 14.299 19.250 1.00 96.62 278 ILE A O 1
ATOM 2246 N N . ASP A 1 279 ? -23.845 14.674 18.395 1.00 95.19 279 ASP A N 1
ATOM 2247 C CA . ASP A 1 279 ? -24.435 13.474 18.985 1.00 95.19 279 ASP A CA 1
ATOM 2248 C C . ASP A 1 279 ? -23.855 12.213 18.325 1.00 95.19 279 ASP A C 1
ATOM 2250 O O . ASP A 1 279 ? -23.855 12.063 17.101 1.00 95.19 279 ASP A O 1
ATOM 2254 N N . ALA A 1 280 ? -23.393 11.289 19.160 1.00 90.75 280 ALA A N 1
ATOM 2255 C CA . ALA A 1 280 ? -22.815 10.006 18.786 1.00 90.75 280 ALA A CA 1
ATOM 2256 C C . ALA A 1 280 ? -23.398 8.897 19.682 1.00 90.75 280 ALA A C 1
ATOM 2258 O O . ALA A 1 280 ? -22.670 8.278 20.459 1.00 90.75 280 ALA A O 1
ATOM 2259 N N . PRO A 1 281 ? -24.715 8.625 19.606 1.00 86.50 281 PRO A N 1
ATOM 2260 C CA . PRO A 1 281 ? -25.331 7.577 20.414 1.00 86.50 281 PRO A CA 1
ATOM 2261 C C . PRO A 1 281 ? -24.661 6.227 20.135 1.00 86.50 281 PRO A C 1
ATOM 2263 O O . PRO A 1 281 ? -24.256 5.958 18.996 1.00 86.50 281 PRO A O 1
ATOM 2266 N N . GLU A 1 282 ? -24.539 5.387 21.164 1.00 76.25 282 GLU A N 1
ATOM 2267 C CA . GLU A 1 282 ? -24.002 4.032 21.019 1.00 76.25 282 GLU A CA 1
ATOM 2268 C C . GLU A 1 282 ? -24.760 3.274 19.921 1.00 76.25 282 GLU A C 1
ATOM 2270 O O . GLU A 1 282 ? -25.990 3.346 19.812 1.00 76.25 282 GLU A O 1
ATOM 2275 N N . GLU A 1 283 ? -24.024 2.559 19.069 1.00 67.25 283 GLU A N 1
ATOM 2276 C CA . GLU A 1 283 ? -24.654 1.660 18.108 1.00 67.25 283 GLU A CA 1
ATOM 2277 C C . GLU A 1 283 ? -25.280 0.492 18.876 1.00 67.25 283 GLU A C 1
ATOM 2279 O O . GLU A 1 283 ? -24.591 -0.278 19.542 1.00 67.25 283 GLU A O 1
ATOM 2284 N N . VAL A 1 284 ? -26.607 0.354 18.786 1.00 47.50 284 VAL A N 1
ATOM 2285 C CA . VAL A 1 284 ? -27.303 -0.838 19.279 1.00 47.50 284 VAL A CA 1
ATOM 2286 C C . VAL A 1 284 ? -26.849 -2.010 18.415 1.00 47.50 284 VAL A C 1
ATOM 2288 O O . VAL A 1 284 ? -27.339 -2.191 17.299 1.00 47.50 284 VAL A O 1
ATOM 2291 N N . VAL A 1 285 ? -25.896 -2.795 18.915 1.00 38.19 285 VAL A N 1
ATOM 2292 C CA . VAL A 1 285 ? -25.465 -4.037 18.271 1.00 38.19 285 VAL A CA 1
ATOM 2293 C C . VAL A 1 285 ? -26.640 -5.012 18.334 1.00 38.19 285 VAL A C 1
ATOM 2295 O O . VAL A 1 285 ? -26.907 -5.632 19.362 1.00 38.19 285 VAL A O 1
ATOM 2298 N N . MET A 1 286 ? -27.402 -5.115 17.244 1.00 31.44 286 MET A N 1
ATOM 2299 C CA . MET A 1 286 ? -28.355 -6.208 17.084 1.00 31.44 286 MET A CA 1
ATOM 2300 C C . MET A 1 286 ? -27.561 -7.458 16.703 1.00 31.44 286 MET A C 1
ATOM 2302 O O . MET A 1 286 ? -27.079 -7.557 15.576 1.00 31.44 286 MET A O 1
ATOM 2306 N N . HIS A 1 287 ? -27.389 -8.356 17.675 1.00 34.88 287 HIS A N 1
ATOM 2307 C CA . HIS A 1 287 ? -26.864 -9.707 17.470 1.00 34.88 287 HIS A CA 1
ATOM 2308 C C . HIS A 1 287 ? -27.770 -10.545 16.561 1.00 34.88 287 HIS A C 1
ATOM 2310 O O . HIS A 1 287 ? -29.014 -10.422 16.683 1.00 34.88 287 HIS A O 1
#

Secondary structure (DSSP, 8-state):
--PPP-PPP-TTPEEEEGGGGSTT--HHHHHHHHHHHHHHHHHTT--GGGS-HHHHHHHHHHHHHHHHHHHHHHHHHHHHTT-HHHHHHHHHHHHHHT-HHHHHHHHHHHHHHHHH-HHHHHHHHHS-SS--TTS-----SS-HHHHHHHHHHHHTT--HHHHHHHHHHT-TTEEEES-HHHHHHHHHHHHHT-TTHHHHHHHHHHS--HHHHHHHHHHHHHT--EEEEEEEEEEEEETTEEEEEEEEEETTEEEEEEEETTEEEEEETTT--EEEEEE-PPP----

Solvent-accessible surface area (backbone atoms only — not comparable to full-atom values): 16098 Å² total; per-residue (Å²): 133,83,76,75,79,81,75,75,89,53,61,65,34,30,46,29,48,52,76,40,67,45,95,86,42,57,42,57,44,40,51,52,34,33,36,54,48,54,49,46,29,46,78,39,66,51,51,77,91,66,44,16,66,66,41,45,11,54,40,38,39,50,51,48,51,54,31,31,74,75,55,30,62,57,40,34,43,51,77,52,67,68,40,66,66,60,55,48,29,26,57,52,27,30,58,71,37,61,40,60,51,47,43,52,25,51,54,53,40,50,52,45,62,66,66,52,37,69,70,54,50,49,53,54,63,70,42,67,90,78,72,55,98,87,51,82,81,73,80,70,77,57,72,48,67,72,32,40,56,40,40,52,58,18,53,80,75,41,64,59,49,57,33,46,30,54,38,53,78,66,37,93,42,54,39,78,36,85,44,71,65,58,48,52,52,49,26,48,54,55,25,72,65,42,91,56,43,71,58,51,53,53,48,51,64,69,68,48,54,71,69,58,57,49,51,54,51,46,28,57,76,69,73,44,51,79,73,46,77,75,50,73,42,74,68,35,80,51,99,90,42,75,34,50,29,43,30,31,34,33,84,86,43,56,30,30,35,36,68,56,96,46,23,37,38,34,26,35,58,86,81,67,45,78,75,47,69,47,87,40,68,80,81,82,81,80,127

pLDDT: mean 90.89, std 12.99, range [31.08, 98.75]

Sequence (287 aa):
MNTPPRQTLTKDSIVVLASTLGEDADPSEIVASNIMFVDMLFEEHLKREEVSQDALRSYHVDYFLVEYENGGFSQFVYNTRWDEAIIGYIREGLKAMGAKRYLKAFEKGAKLVEAVGKEKLEAYLDGGYFHDEDEEEVEEPVDWDAVNEAIDKAGDNEDIAELHAAWLRKHPQLYVMQSEDDMREEARRRGAALPDRAKRIAKALADEPRYLRFIRALCKEAGQELEGLTTIDPRHAFEGEQVRAYHFITDEGHHYMIEHDGRAIMIRGETKEEVCSIDAPEEVVMH

Radius of gyration: 22.04 Å; Cα contacts (8 Å, |Δi|>4): 364; chains: 1; bounding box: 52×49×68 Å